Protein AF-A0AAW1Q343-F1 (afdb_monomer_lite)

Radius of gyration: 28.46 Å; chains: 1; bounding box: 98×76×76 Å

Sequence (313 aa):
MTPSPSKKRTEQPSDEGSKANGKHGADESAKQEGPPPAKKGRLEVDKAPKDVLEEGRIYFFYRPRVGFESVSNLGEIQRFYMILSPGGDAKKSPNRLVVIGKKRLPQVEKHEKFFGFVEAKDADLQKLTESLGSSEYDTATVGTRKVEPCRAVGEGVYTIVQRGPRNTNLVFKLELPTQQSDARKELSIPDEGSYGLSIKNPKKGDPNNVGLDNKADYPAEQQDKFQGYAWLGAIDPTMLDHQNCEMLLIAASTDVEGELGKEVEEHLKAAASKDKQQAEGSDDSALIQKLRDELASEKAQVSTKPLETGKVE

Secondary structure (DSSP, 8-state):
---------------------------------------------SPPPTTEEEEEEEEEEEEEPTT-SS-SSTTTEEEEEEEEEESS-TTTS-EEEEEESSSSPPPGGGT-EEEEEEEEEESSHHHHHHTTS-EEEEETTTEEEEEPPPEEEEEEEEEEEE-SSS-EEEEEEEEE-SS--HHHHHTT--SEEEEEEEEE-TTSPPGGG-S-SSPPP--HHHHHHTTT-SEE-SSSGGGGGSTT-EEEEEEEES-HHHHH-HHHHHHHHHHHHHHHHHGGGSTTHHHHHHHHHHHHHTTT-S-----PPPPP-

Organism: NCBI:txid706552

pLDDT: mean 75.25, std 23.52, range [26.16, 98.44]

Structure (mmCIF, N/CA/C/O backbone):
data_AF-A0AAW1Q343-F1
#
_entry.id   AF-A0AAW1Q343-F1
#
loop_
_atom_site.group_PDB
_atom_site.id
_atom_site.type_symbol
_atom_site.label_atom_id
_atom_site.label_alt_id
_atom_site.label_comp_id
_atom_site.label_asym_id
_atom_site.label_entity_id
_atom_site.label_seq_id
_atom_site.pdbx_PDB_ins_code
_atom_site.Cartn_x
_atom_site.Cartn_y
_atom_site.Cartn_z
_atom_site.occupancy
_atom_site.B_iso_or_equiv
_atom_site.auth_seq_id
_atom_site.auth_comp_id
_atom_site.auth_asym_id
_atom_site.auth_atom_id
_atom_site.pdbx_PDB_model_num
ATOM 1 N N . MET A 1 1 ? 66.693 -2.748 -2.697 1.00 38.78 1 MET A N 1
ATOM 2 C CA . MET A 1 1 ? 67.638 -2.195 -3.694 1.00 38.78 1 MET A CA 1
ATOM 3 C C . MET A 1 1 ? 66.959 -2.157 -5.056 1.00 38.78 1 MET A C 1
ATOM 5 O O . MET A 1 1 ? 66.060 -2.951 -5.293 1.00 38.78 1 MET A O 1
ATOM 9 N N . THR A 1 2 ? 67.360 -1.207 -5.895 1.00 40.34 2 THR A N 1
ATOM 10 C CA . THR A 1 2 ? 67.054 -1.057 -7.336 1.00 40.34 2 THR A CA 1
ATOM 11 C C . THR A 1 2 ? 67.812 -2.118 -8.181 1.00 40.34 2 THR A C 1
ATOM 13 O O . THR A 1 2 ? 68.630 -2.816 -7.575 1.00 40.34 2 THR A O 1
ATOM 16 N N . PRO A 1 3 ? 67.606 -2.279 -9.521 1.00 49.22 3 PRO A N 1
ATOM 17 C CA . PRO A 1 3 ? 67.072 -1.285 -10.472 1.00 49.22 3 PRO A CA 1
ATOM 18 C C . PRO A 1 3 ? 66.093 -1.747 -11.581 1.00 49.22 3 PRO A C 1
ATOM 20 O O . PRO A 1 3 ? 65.942 -2.923 -11.891 1.00 49.22 3 PRO A O 1
ATOM 23 N N . SER A 1 4 ? 65.501 -0.749 -12.249 1.00 39.12 4 SER A N 1
ATOM 24 C CA . SER A 1 4 ? 64.901 -0.834 -13.597 1.00 39.12 4 SER A CA 1
ATOM 25 C C . SER A 1 4 ? 65.907 -0.388 -14.673 1.00 39.12 4 SER A C 1
ATOM 27 O O . SER A 1 4 ? 66.848 0.344 -14.354 1.00 39.12 4 SER A O 1
ATOM 29 N N . PRO A 1 5 ? 65.701 -0.745 -15.955 1.00 48.94 5 PRO A N 1
ATOM 30 C CA . PRO A 1 5 ? 65.491 0.296 -16.992 1.00 48.94 5 PRO A CA 1
ATOM 31 C C . PRO A 1 5 ? 64.561 -0.149 -18.161 1.00 48.94 5 PRO A C 1
ATOM 33 O O . PRO A 1 5 ? 64.252 -1.326 -18.263 1.00 48.94 5 PRO A O 1
ATOM 36 N N . SER A 1 6 ? 64.127 0.671 -19.140 1.00 37.69 6 SER A N 1
ATOM 37 C CA . SER A 1 6 ? 63.865 2.131 -19.244 1.00 37.69 6 SER A CA 1
ATOM 38 C C . SER A 1 6 ? 63.282 2.502 -20.636 1.00 37.69 6 SER A C 1
ATOM 40 O O . SER A 1 6 ? 63.904 2.137 -21.625 1.00 37.69 6 SER A O 1
ATOM 42 N N . LYS A 1 7 ? 62.292 3.426 -20.691 1.00 38.62 7 LYS A N 1
ATOM 43 C CA . LYS A 1 7 ? 62.078 4.463 -21.762 1.00 38.62 7 LYS A CA 1
ATOM 44 C C . LYS A 1 7 ? 61.697 3.955 -23.188 1.00 38.62 7 LYS A C 1
ATOM 46 O O . LYS A 1 7 ? 61.788 2.767 -23.437 1.00 38.62 7 LYS A O 1
ATOM 51 N N . LYS A 1 8 ? 61.214 4.747 -24.175 1.00 33.88 8 LYS A N 1
ATOM 52 C CA . LYS A 1 8 ? 60.931 6.205 -24.426 1.00 33.88 8 LYS A CA 1
ATOM 53 C C . LYS A 1 8 ? 59.687 6.277 -25.392 1.00 33.88 8 LYS A C 1
ATOM 55 O O . LYS A 1 8 ? 59.448 5.285 -26.065 1.00 33.88 8 LYS A O 1
ATOM 60 N N . ARG A 1 9 ? 58.766 7.272 -25.373 1.00 31.75 9 ARG A N 1
ATOM 61 C CA . ARG A 1 9 ? 58.733 8.594 -26.101 1.00 31.75 9 ARG A CA 1
ATOM 62 C C . ARG A 1 9 ? 58.858 8.455 -27.644 1.00 31.75 9 ARG A C 1
ATOM 64 O O . ARG A 1 9 ? 59.723 7.693 -28.048 1.00 31.75 9 ARG A O 1
ATOM 71 N N . THR A 1 10 ? 58.035 9.050 -28.530 1.00 29.89 10 THR A N 1
ATOM 72 C CA . THR A 1 10 ? 57.818 10.481 -28.961 1.00 29.89 10 THR A CA 1
ATOM 73 C C . THR A 1 10 ? 56.688 10.513 -30.036 1.00 29.89 10 THR A C 1
ATOM 75 O O . THR A 1 10 ? 56.519 9.473 -30.662 1.00 29.89 10 THR A O 1
ATOM 78 N N . GLU A 1 11 ? 55.946 11.570 -30.438 1.00 31.50 11 GLU A N 1
ATOM 79 C CA . GLU A 1 11 ? 55.619 12.955 -29.981 1.00 31.50 11 GLU A CA 1
ATOM 80 C C . GLU A 1 11 ? 54.369 13.470 -30.804 1.00 31.50 11 GLU A C 1
ATOM 82 O O . GLU A 1 11 ? 53.615 12.634 -31.296 1.00 31.50 11 GLU A O 1
ATOM 87 N N . GLN A 1 12 ? 54.142 14.789 -31.003 1.00 34.00 12 GLN A N 1
ATOM 88 C CA . GLN A 1 12 ? 53.203 15.405 -31.999 1.00 34.00 12 GLN A CA 1
ATOM 89 C C . GLN A 1 12 ? 53.961 16.319 -33.000 1.00 34.00 12 GLN A C 1
ATOM 91 O O . GLN A 1 12 ? 55.104 16.675 -32.695 1.00 34.00 12 GLN A O 1
ATOM 96 N N . PRO A 1 13 ? 53.405 16.654 -34.194 1.00 39.78 13 PRO A N 1
ATOM 97 C CA . PRO A 1 13 ? 52.826 18.002 -34.515 1.00 39.78 13 PRO A CA 1
ATOM 98 C C . PRO A 1 13 ? 51.658 17.938 -35.567 1.00 39.78 13 PRO A C 1
ATOM 100 O O . PRO A 1 13 ? 51.291 16.826 -35.935 1.00 39.78 13 PRO A O 1
ATOM 103 N N . SER A 1 14 ? 51.039 18.987 -36.162 1.00 30.81 14 SER A N 1
ATOM 104 C CA . SER A 1 14 ? 50.645 20.391 -35.819 1.00 30.81 14 SER A CA 1
ATOM 105 C C . SER A 1 14 ? 49.629 20.928 -36.892 1.00 30.81 14 SER A C 1
ATOM 107 O O . SER A 1 14 ? 49.123 20.119 -37.665 1.00 30.81 14 SER A O 1
ATOM 109 N N . ASP A 1 15 ? 49.369 22.253 -36.942 1.00 30.81 15 ASP A N 1
ATOM 110 C CA . ASP A 1 15 ? 48.747 23.075 -38.028 1.00 30.81 15 ASP A CA 1
ATOM 111 C C . ASP A 1 15 ? 47.237 22.884 -38.356 1.00 30.81 15 ASP A C 1
ATOM 113 O O . ASP A 1 15 ? 46.686 21.804 -38.182 1.00 30.81 15 ASP A O 1
ATOM 117 N N . GLU A 1 16 ? 46.482 23.812 -38.976 1.00 28.70 16 GLU A N 1
ATOM 118 C CA . GLU A 1 16 ? 46.283 25.295 -39.012 1.00 28.70 16 GLU A CA 1
ATOM 119 C C . GLU A 1 16 ? 45.492 25.631 -40.325 1.00 28.70 16 GLU A C 1
ATOM 121 O O . GLU A 1 16 ? 45.417 24.777 -41.205 1.00 28.70 16 GLU A O 1
ATOM 126 N N . GLY A 1 17 ? 44.902 26.839 -40.516 1.00 26.16 17 GLY A N 1
ATOM 127 C CA . GLY A 1 17 ? 44.593 27.318 -41.899 1.00 26.16 17 GLY A CA 1
ATOM 128 C C . GLY A 1 17 ? 43.223 27.922 -42.323 1.00 26.16 17 GLY A C 1
ATOM 129 O O . GLY A 1 17 ? 42.694 27.539 -43.355 1.00 26.16 17 GLY A O 1
ATOM 130 N N . SER A 1 18 ? 42.694 28.937 -41.623 1.00 28.19 18 SER A N 1
ATOM 131 C CA . SER A 1 18 ? 42.062 30.173 -42.190 1.00 28.19 18 SER A CA 1
ATOM 132 C C . SER A 1 18 ? 40.970 30.197 -43.323 1.00 28.19 18 SER A C 1
ATOM 134 O O . SER A 1 18 ? 41.250 29.974 -44.493 1.00 28.19 18 SER A O 1
ATOM 136 N N . LYS A 1 19 ? 39.780 30.742 -42.973 1.00 28.72 19 LYS A N 1
ATOM 137 C CA . LYS A 1 19 ? 38.926 31.790 -43.642 1.00 28.72 19 LYS A CA 1
ATOM 138 C C . LYS A 1 19 ? 38.685 31.865 -45.181 1.00 28.72 19 LYS A C 1
ATOM 140 O O . LYS A 1 19 ? 39.625 32.118 -45.923 1.00 28.72 19 LYS A O 1
ATOM 145 N N . ALA A 1 20 ? 37.400 32.014 -45.587 1.00 30.02 20 ALA A N 1
ATOM 146 C CA . ALA A 1 20 ? 36.812 33.104 -46.439 1.00 30.02 20 ALA A CA 1
ATOM 147 C C . ALA A 1 20 ? 35.356 32.779 -46.913 1.00 30.02 20 ALA A C 1
ATOM 149 O O . ALA A 1 20 ? 34.993 31.611 -46.896 1.00 30.02 20 ALA A O 1
ATOM 150 N N . ASN A 1 21 ? 34.491 33.679 -47.438 1.00 27.80 21 ASN A N 1
ATOM 151 C CA . ASN A 1 21 ? 34.142 35.088 -47.120 1.00 27.80 21 ASN A CA 1
ATOM 152 C C . ASN A 1 21 ? 32.878 35.553 -47.923 1.00 27.80 21 ASN A C 1
ATOM 154 O O . ASN A 1 21 ? 32.827 35.334 -49.129 1.00 27.80 21 ASN A O 1
ATOM 158 N N . GLY A 1 22 ? 31.953 36.315 -47.309 1.00 26.64 22 GLY A N 1
ATOM 159 C CA . GLY A 1 22 ? 30.936 37.161 -47.986 1.00 26.64 22 GLY A CA 1
ATOM 160 C C . GLY A 1 22 ? 29.656 36.478 -48.528 1.00 26.64 22 GLY A C 1
ATOM 161 O O . GLY A 1 22 ? 29.587 35.258 -48.580 1.00 26.64 22 GLY A O 1
ATOM 162 N N . LYS A 1 23 ? 28.606 37.208 -48.962 1.00 29.02 23 LYS A N 1
ATOM 163 C CA . LYS A 1 23 ? 28.259 38.647 -48.790 1.00 29.02 23 LYS A CA 1
ATOM 164 C C . LYS A 1 23 ? 26.783 38.920 -49.201 1.00 29.02 23 LYS A C 1
ATOM 166 O O . LYS A 1 23 ? 26.222 38.133 -49.955 1.00 29.02 23 LYS A O 1
ATOM 171 N N . HIS A 1 24 ? 26.255 40.100 -48.838 1.00 28.97 24 HIS A N 1
ATOM 172 C CA . HIS A 1 24 ? 24.886 40.629 -49.079 1.00 28.97 24 HIS A CA 1
ATOM 173 C C . HIS A 1 24 ? 23.788 40.040 -48.166 1.00 28.97 24 HIS A C 1
ATOM 175 O O . HIS A 1 24 ? 23.922 38.920 -47.694 1.00 28.97 24 HIS A O 1
ATOM 181 N N . GLY A 1 25 ? 22.707 40.765 -47.854 1.00 26.38 25 GLY A N 1
ATOM 182 C CA . GLY A 1 25 ? 22.352 42.148 -48.221 1.00 26.38 25 GLY A CA 1
ATOM 183 C C . GLY A 1 25 ? 21.413 42.778 -47.181 1.00 26.38 25 GLY A C 1
ATOM 184 O O . GLY A 1 25 ? 20.900 42.072 -46.318 1.00 26.38 25 GLY A O 1
ATOM 185 N N . ALA A 1 26 ? 21.228 44.098 -47.237 1.00 30.44 26 ALA A N 1
ATOM 186 C CA . ALA A 1 26 ? 20.343 44.834 -46.332 1.00 30.44 26 ALA A CA 1
ATOM 187 C C . ALA A 1 26 ? 19.007 45.164 -47.008 1.00 30.44 26 ALA A C 1
ATOM 189 O O . ALA A 1 26 ? 18.990 45.371 -48.220 1.00 30.44 26 ALA A O 1
ATOM 190 N N . ASP A 1 27 ? 17.949 45.309 -46.210 1.00 29.03 27 ASP A N 1
ATOM 191 C CA . ASP A 1 27 ? 16.946 46.356 -46.430 1.00 29.03 27 ASP A CA 1
ATOM 192 C C . ASP A 1 27 ? 16.265 46.744 -45.101 1.00 29.03 27 ASP A C 1
ATOM 194 O O . ASP A 1 27 ? 16.232 45.947 -44.159 1.00 29.03 27 ASP A O 1
ATOM 198 N N . GLU A 1 28 ? 15.731 47.962 -45.022 1.00 34.00 28 GLU A N 1
ATOM 199 C CA . GLU A 1 28 ? 14.941 48.463 -43.890 1.00 34.00 28 GLU A CA 1
ATOM 200 C C . GLU A 1 28 ? 13.454 48.546 -44.257 1.00 34.00 28 GLU A C 1
ATOM 202 O O . GLU A 1 28 ? 13.086 48.987 -45.343 1.00 34.00 28 GLU A O 1
ATOM 207 N N . SER A 1 29 ? 12.561 48.215 -43.320 1.00 30.66 29 SER A N 1
ATOM 208 C CA . SER A 1 29 ? 11.156 48.644 -43.382 1.00 30.66 29 SER A CA 1
ATOM 209 C C . SER A 1 29 ? 10.482 48.553 -42.016 1.00 30.66 29 SER A C 1
ATOM 211 O O . SER A 1 29 ? 10.215 47.466 -41.507 1.00 30.66 29 SER A O 1
ATOM 213 N N . ALA A 1 30 ? 10.178 49.709 -41.427 1.00 35.06 30 ALA A N 1
ATOM 214 C CA . ALA A 1 30 ? 9.459 49.810 -40.160 1.00 35.06 30 ALA A CA 1
ATOM 215 C C . ALA A 1 30 ? 7.931 49.797 -40.352 1.00 35.06 30 ALA A C 1
ATOM 217 O O . ALA A 1 30 ? 7.412 50.341 -41.330 1.00 35.06 30 ALA A O 1
ATOM 218 N N . LYS A 1 31 ? 7.198 49.259 -39.367 1.00 31.61 31 LYS A N 1
ATOM 219 C CA . LYS A 1 31 ? 5.783 49.585 -39.113 1.00 31.61 31 LYS A CA 1
ATOM 220 C C . LYS A 1 31 ? 5.389 49.260 -37.670 1.00 31.61 31 LYS A C 1
ATOM 222 O O . LYS A 1 31 ? 5.975 48.378 -37.051 1.00 31.61 31 LYS A O 1
ATOM 227 N N . GLN A 1 32 ? 4.428 50.014 -37.138 1.00 30.30 32 GLN A N 1
ATOM 228 C CA . GLN A 1 32 ? 4.058 50.001 -35.720 1.00 30.30 32 GLN A CA 1
ATOM 229 C C . GLN A 1 32 ? 2.897 49.045 -35.401 1.00 30.30 32 GLN A C 1
ATOM 231 O O . GLN A 1 32 ? 1.968 48.908 -36.189 1.00 30.30 32 GLN A O 1
ATOM 236 N N . GLU A 1 33 ? 2.999 48.455 -34.208 1.00 39.28 33 GLU A N 1
ATOM 237 C CA . GLU A 1 33 ? 1.964 48.147 -33.202 1.00 39.28 33 GLU A CA 1
ATOM 238 C C . GLU A 1 33 ? 0.571 47.605 -33.596 1.00 39.28 33 GLU A C 1
ATOM 240 O O . GLU A 1 33 ? -0.193 48.179 -34.366 1.00 39.28 33 GLU A O 1
ATOM 245 N N . GLY A 1 34 ? 0.178 46.547 -32.877 1.00 29.53 34 GLY A N 1
ATOM 246 C CA . GLY A 1 34 ? -1.199 46.085 -32.700 1.00 29.53 34 GLY A CA 1
ATOM 247 C C . GLY A 1 34 ? -1.340 45.336 -31.359 1.00 29.53 34 GLY A C 1
ATOM 248 O O . GLY A 1 34 ? -0.342 44.810 -30.860 1.00 29.53 34 GLY A O 1
ATOM 249 N N . PRO A 1 35 ? -2.535 45.302 -30.736 1.00 36.72 35 PRO A N 1
ATOM 250 C CA . PRO A 1 35 ? -2.735 44.719 -29.404 1.00 36.72 35 PRO A CA 1
ATOM 251 C C . PRO A 1 35 ? -2.597 43.180 -29.384 1.00 36.72 35 PRO A C 1
ATOM 253 O O . PRO A 1 35 ? -2.749 42.524 -30.418 1.00 36.72 35 PRO A O 1
ATOM 256 N N . PRO A 1 36 ? -2.310 42.572 -28.215 1.00 41.12 36 PRO A N 1
ATOM 257 C CA . PRO A 1 36 ? -1.834 41.192 -28.144 1.00 41.12 36 PRO A CA 1
ATOM 258 C C . PRO A 1 36 ? -2.943 40.141 -28.348 1.00 41.12 36 PRO A C 1
ATOM 260 O O . PRO A 1 36 ? -3.992 40.220 -27.702 1.00 41.12 36 PRO A O 1
ATOM 263 N N . PRO A 1 37 ? -2.697 39.073 -29.134 1.00 34.34 37 PRO A N 1
ATOM 264 C CA . PRO A 1 37 ? -3.549 37.892 -29.124 1.00 34.34 37 PRO A CA 1
ATOM 265 C C . PRO A 1 37 ? -3.344 37.135 -27.805 1.00 34.34 37 PRO A C 1
ATOM 267 O O . PRO A 1 37 ? -2.299 36.524 -27.569 1.00 34.34 37 PRO A O 1
ATOM 270 N N . ALA A 1 38 ? -4.348 37.175 -26.928 1.00 36.97 38 ALA A N 1
ATOM 271 C CA . ALA A 1 38 ? -4.308 36.481 -25.647 1.00 36.97 38 ALA A CA 1
ATOM 272 C C . ALA A 1 38 ? -4.103 34.970 -25.852 1.00 36.97 38 ALA A C 1
ATOM 274 O O . ALA A 1 38 ? -4.974 34.279 -26.389 1.00 36.97 38 ALA A O 1
ATOM 275 N N . LYS A 1 39 ? -2.965 34.437 -25.385 1.00 35.75 39 LYS A N 1
ATOM 276 C CA . LYS A 1 39 ? -2.728 32.991 -25.350 1.00 35.75 39 LYS A CA 1
ATOM 277 C C . LYS A 1 39 ? -3.697 32.345 -24.358 1.00 35.75 39 LYS A C 1
ATOM 279 O O . LYS A 1 39 ? -3.379 32.198 -23.182 1.00 35.75 39 LYS A O 1
ATOM 284 N N . LYS A 1 40 ? -4.847 31.877 -24.854 1.00 42.34 40 LYS A N 1
ATOM 285 C CA . LYS A 1 40 ? -5.625 30.805 -24.216 1.00 42.34 40 LYS A CA 1
ATOM 286 C C . LYS A 1 40 ? -4.832 29.496 -24.306 1.00 42.34 40 LYS A C 1
ATOM 288 O O . LYS A 1 40 ? -5.188 28.587 -25.052 1.00 42.34 40 LYS A O 1
ATOM 293 N N . GLY A 1 41 ? -3.727 29.437 -23.562 1.00 30.66 41 GLY A N 1
ATOM 294 C CA . GLY A 1 41 ? -3.029 28.199 -23.254 1.00 30.66 41 GLY A CA 1
ATOM 295 C C . GLY A 1 41 ? -3.981 27.327 -22.452 1.00 30.66 41 GLY A C 1
ATOM 296 O O . GLY A 1 41 ? -4.263 27.614 -21.291 1.00 30.66 41 GLY A O 1
ATOM 297 N N . ARG A 1 42 ? -4.547 26.323 -23.120 1.00 32.78 42 ARG A N 1
ATOM 298 C CA . ARG A 1 42 ? -5.380 25.289 -22.510 1.00 32.78 42 ARG A CA 1
ATOM 299 C C . ARG A 1 42 ? -4.574 24.655 -21.374 1.00 32.78 42 ARG A C 1
ATOM 301 O O . ARG A 1 42 ? -3.426 24.294 -21.600 1.00 32.78 42 ARG A O 1
ATOM 308 N N . LEU A 1 43 ? -5.159 24.569 -20.181 1.00 34.91 43 LEU A N 1
ATOM 309 C CA . LEU A 1 43 ? -4.518 23.946 -19.022 1.00 34.91 43 LEU A CA 1
ATOM 310 C C . LEU A 1 43 ? -4.079 22.520 -19.391 1.00 34.91 43 LEU A C 1
ATOM 312 O O . LEU A 1 43 ? -4.929 21.712 -19.766 1.00 34.91 43 LEU A O 1
ATOM 316 N N . GLU A 1 44 ? -2.783 22.213 -19.279 1.00 37.53 44 GLU A N 1
ATOM 317 C CA . GLU A 1 44 ? -2.273 20.837 -19.379 1.00 37.53 44 GLU A CA 1
ATOM 318 C C . GLU A 1 44 ? -2.472 20.115 -18.041 1.00 37.53 44 GLU A C 1
ATOM 320 O O . GLU A 1 44 ? -1.537 19.784 -17.321 1.00 37.53 44 GLU A O 1
ATOM 325 N N . VAL A 1 45 ? -3.743 19.907 -17.705 1.00 43.81 45 VAL A N 1
ATOM 326 C CA . VAL A 1 45 ? -4.187 18.966 -16.675 1.00 43.81 45 VAL A CA 1
ATOM 327 C C . VAL A 1 45 ? -4.452 17.617 -17.364 1.00 43.81 45 VAL A C 1
ATOM 329 O O . VAL A 1 45 ? -4.782 17.592 -18.547 1.00 43.81 45 VAL A O 1
ATOM 332 N N . ASP A 1 46 ? -4.305 16.516 -16.618 1.00 44.66 46 ASP A N 1
ATOM 333 C CA . ASP A 1 46 ? -4.578 15.109 -16.992 1.00 44.66 46 ASP A CA 1
ATOM 334 C C . ASP A 1 46 ? -3.435 14.234 -17.538 1.00 44.66 46 ASP A C 1
ATOM 336 O O . ASP A 1 46 ? -3.681 13.060 -17.817 1.00 44.66 46 ASP A O 1
ATOM 340 N N . LYS A 1 47 ? -2.178 14.697 -17.595 1.00 49.00 47 LYS A N 1
ATOM 341 C CA . LYS A 1 47 ? -1.038 13.775 -17.777 1.00 49.00 47 LYS A CA 1
ATOM 342 C C . LYS A 1 47 ? -0.291 13.544 -16.464 1.00 49.00 47 LYS A C 1
ATOM 344 O O . LYS A 1 47 ? 0.253 14.485 -15.898 1.00 49.00 47 LYS A O 1
ATOM 349 N N . ALA A 1 48 ? -0.245 12.290 -16.011 1.00 62.25 48 ALA A N 1
ATOM 350 C CA . ALA A 1 48 ? 0.573 11.884 -14.870 1.00 62.25 48 ALA A CA 1
ATOM 351 C C . ALA A 1 48 ? 2.076 12.160 -15.128 1.00 62.25 48 ALA A C 1
ATOM 353 O O . ALA A 1 48 ? 2.513 12.087 -16.288 1.00 62.25 48 ALA A O 1
ATOM 354 N N . PRO A 1 49 ? 2.877 12.450 -14.082 1.00 76.19 49 PRO A N 1
ATOM 355 C CA . PRO A 1 49 ? 4.331 12.545 -14.191 1.00 76.19 49 PRO A CA 1
ATOM 356 C C . PRO A 1 49 ? 4.934 11.305 -14.868 1.00 76.19 49 PRO A C 1
ATOM 358 O O . PRO A 1 49 ? 4.434 10.191 -14.721 1.00 76.19 49 PRO A O 1
ATOM 361 N N . LYS A 1 50 ? 6.019 11.489 -15.629 1.00 73.31 50 LYS A N 1
ATOM 362 C CA . LYS A 1 50 ? 6.566 10.451 -16.534 1.00 73.31 50 LYS A CA 1
ATOM 363 C C . LYS A 1 50 ? 7.010 9.165 -15.835 1.00 73.31 50 LYS A C 1
ATOM 365 O O . LYS A 1 50 ? 7.089 8.134 -16.494 1.00 73.31 50 LYS A O 1
ATOM 370 N N . ASP A 1 51 ? 7.301 9.254 -14.543 1.00 88.75 51 ASP A N 1
ATOM 371 C CA . ASP A 1 51 ? 7.795 8.161 -13.712 1.00 88.75 51 ASP A CA 1
ATOM 372 C C . ASP A 1 51 ? 6.678 7.486 -12.886 1.00 88.75 51 ASP A C 1
ATOM 374 O O . ASP A 1 51 ? 6.969 6.653 -12.033 1.00 88.75 51 ASP A O 1
ATOM 378 N N . VAL A 1 52 ? 5.399 7.820 -13.107 1.00 92.94 52 VAL A N 1
ATOM 379 C CA . VAL A 1 52 ? 4.264 7.122 -12.477 1.00 92.94 52 VAL A CA 1
ATOM 380 C C . VAL A 1 52 ? 4.038 5.761 -13.132 1.00 92.94 52 VAL A C 1
ATOM 382 O O . VAL A 1 52 ? 3.900 5.659 -14.349 1.00 92.94 52 VAL A O 1
ATOM 385 N N . LEU A 1 53 ? 3.969 4.720 -12.301 1.00 94.75 53 LEU A N 1
ATOM 386 C CA . LEU A 1 53 ? 3.753 3.331 -12.710 1.00 94.75 53 LEU A CA 1
ATOM 387 C C . LEU A 1 53 ? 2.345 2.828 -12.364 1.00 94.75 53 LEU A C 1
ATOM 389 O O . LEU A 1 53 ? 1.799 1.988 -13.072 1.00 94.75 53 LEU A O 1
ATOM 393 N N . GLU A 1 54 ? 1.773 3.332 -11.270 1.00 94.81 54 GLU A N 1
ATOM 394 C CA . GLU A 1 54 ? 0.429 3.009 -10.789 1.00 94.81 54 GLU A CA 1
ATOM 395 C C . GLU A 1 54 ? -0.103 4.180 -9.950 1.00 94.81 54 GLU A C 1
ATOM 397 O O . GLU A 1 54 ? 0.662 4.797 -9.209 1.00 94.81 54 GLU A O 1
ATOM 402 N N . GLU A 1 55 ? -1.402 4.461 -10.034 1.00 94.50 55 GLU A N 1
ATOM 403 C CA . GLU A 1 55 ? -2.142 5.368 -9.146 1.00 94.50 55 GLU A CA 1
ATOM 404 C C . GLU A 1 55 ? -3.383 4.640 -8.602 1.00 94.50 55 GLU A C 1
ATOM 406 O O . GLU A 1 55 ? -3.851 3.681 -9.220 1.00 94.50 55 GLU A O 1
ATOM 411 N N . GLY A 1 56 ? -3.914 5.054 -7.450 1.00 93.56 56 GLY A N 1
ATOM 412 C CA . GLY A 1 56 ? -5.108 4.429 -6.872 1.00 93.56 56 GLY A CA 1
ATOM 413 C C . GLY A 1 56 ? -5.433 4.881 -5.449 1.00 93.56 56 GLY A C 1
ATOM 414 O O . GLY A 1 56 ? -4.870 5.852 -4.942 1.00 93.56 56 GLY A O 1
ATOM 415 N N . ARG A 1 57 ? -6.327 4.146 -4.778 1.00 93.19 57 ARG A N 1
ATOM 416 C CA . ARG A 1 57 ? -6.774 4.418 -3.400 1.00 93.19 57 ARG A CA 1
ATOM 417 C C . ARG A 1 57 ? -6.041 3.542 -2.394 1.00 93.19 57 ARG A C 1
ATOM 419 O O . ARG A 1 57 ? -5.815 2.357 -2.634 1.00 93.19 57 ARG A O 1
ATOM 426 N N . ILE A 1 58 ? -5.679 4.120 -1.255 1.00 95.75 58 ILE A N 1
ATOM 427 C CA . ILE A 1 58 ? -4.995 3.433 -0.158 1.00 95.75 58 ILE A CA 1
ATOM 428 C C . ILE A 1 58 ? -5.838 3.512 1.110 1.00 95.75 58 ILE A C 1
ATOM 430 O O . ILE A 1 58 ? -6.332 4.578 1.480 1.00 95.75 58 ILE A O 1
ATOM 434 N N . TYR A 1 59 ? -5.982 2.376 1.785 1.00 94.06 59 TYR A N 1
ATOM 435 C CA . TYR A 1 59 ? -6.730 2.265 3.033 1.00 94.06 59 TYR A CA 1
ATOM 436 C C . TYR A 1 59 ? -5.869 1.572 4.087 1.00 94.06 59 TYR A C 1
ATOM 438 O O . TYR A 1 59 ? -5.231 0.556 3.808 1.00 94.06 59 TYR A O 1
ATOM 446 N N . PHE A 1 60 ? -5.870 2.088 5.310 1.00 94.81 60 PHE A N 1
ATOM 447 C CA . PHE A 1 60 ? -5.158 1.510 6.443 1.00 94.81 60 PHE A CA 1
ATOM 448 C C . PHE A 1 60 ? -6.144 0.939 7.455 1.00 94.81 60 PHE A C 1
ATOM 450 O O . PHE A 1 60 ? -7.133 1.588 7.804 1.00 94.81 60 PHE A O 1
ATOM 457 N N . PHE A 1 61 ? -5.833 -0.255 7.963 1.00 92.38 61 PHE A N 1
ATOM 458 C CA . PHE A 1 61 ? -6.657 -0.963 8.938 1.00 92.38 61 PHE A CA 1
ATOM 459 C C . PHE A 1 61 ? -5.820 -1.563 10.065 1.00 92.38 61 PHE A C 1
ATOM 461 O O . PHE A 1 61 ? -4.732 -2.094 9.833 1.00 92.38 61 PHE A O 1
ATOM 468 N N . TYR A 1 62 ? -6.364 -1.590 11.279 1.00 90.69 62 TYR A N 1
ATOM 469 C CA . TYR A 1 62 ? -5.807 -2.359 12.394 1.00 90.69 62 TYR A CA 1
ATOM 470 C C . TYR A 1 62 ? -6.844 -3.327 12.955 1.00 90.69 62 TYR A C 1
ATOM 472 O O . TYR A 1 62 ? -8.011 -2.980 13.089 1.00 90.69 62 TYR A O 1
ATOM 480 N N . ARG A 1 63 ? -6.424 -4.541 13.322 1.00 88.31 63 ARG A N 1
ATOM 481 C CA . ARG A 1 63 ? -7.250 -5.447 14.135 1.00 88.31 63 ARG A CA 1
ATOM 482 C C . ARG A 1 63 ? -6.860 -5.266 15.605 1.00 88.31 63 ARG A C 1
ATOM 484 O O . ARG A 1 63 ? -5.678 -5.473 15.906 1.00 88.31 63 ARG A O 1
ATOM 491 N N . PRO A 1 64 ? -7.773 -4.878 16.514 1.00 85.75 64 PRO A N 1
ATOM 492 C CA . PRO A 1 64 ? -7.516 -4.903 17.953 1.00 85.75 64 PRO A CA 1
ATOM 493 C C . PRO A 1 64 ? -7.183 -6.320 18.438 1.00 85.75 64 PRO A C 1
ATOM 495 O O . PRO A 1 64 ? -7.497 -7.315 17.784 1.00 85.75 64 PRO A O 1
ATOM 498 N N . ARG A 1 65 ? -6.553 -6.441 19.605 1.00 85.00 65 ARG A N 1
ATOM 499 C CA . ARG A 1 65 ? -6.509 -7.707 20.342 1.00 85.00 65 ARG A CA 1
ATOM 500 C C . ARG A 1 65 ? -7.872 -7.992 20.968 1.00 85.00 65 ARG A C 1
ATOM 502 O O . ARG A 1 65 ? -8.585 -7.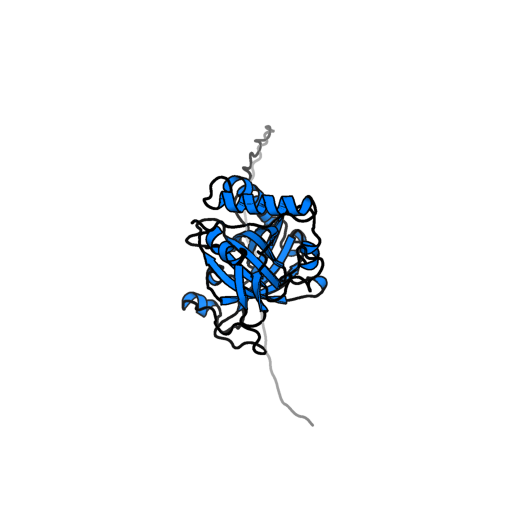082 21.377 1.00 85.00 65 ARG A O 1
ATOM 509 N N . VAL A 1 66 ? -8.185 -9.280 21.096 1.00 76.94 66 VAL A N 1
ATOM 510 C CA . VAL A 1 66 ? -9.366 -9.769 21.823 1.00 76.94 66 VAL A CA 1
ATOM 511 C C . VAL A 1 66 ? -9.423 -9.122 23.212 1.00 76.94 66 VAL A C 1
ATOM 513 O O . VAL A 1 66 ? -8.446 -9.196 23.959 1.00 76.94 66 VAL A O 1
ATOM 516 N N . GLY A 1 67 ? -10.556 -8.494 23.536 1.00 70.25 67 GLY A N 1
ATOM 517 C CA . GLY A 1 67 ? -10.786 -7.795 24.806 1.00 70.25 67 GLY A CA 1
ATOM 518 C C . GLY A 1 67 ? -10.485 -6.289 24.819 1.00 70.25 67 GLY A C 1
ATOM 519 O O . GLY A 1 67 ? -10.635 -5.680 25.873 1.00 70.25 67 GLY A O 1
ATOM 520 N N . PHE A 1 68 ? -10.089 -5.677 23.695 1.00 70.00 68 PHE A N 1
ATOM 521 C CA . PHE A 1 68 ? -9.819 -4.234 23.605 1.00 70.00 68 PHE A CA 1
ATOM 522 C C . PHE A 1 68 ? -10.840 -3.507 22.711 1.00 70.00 68 PHE A C 1
ATOM 524 O O . PHE A 1 68 ? -10.808 -3.629 21.488 1.00 70.00 68 PHE A O 1
ATOM 531 N N . GLU A 1 69 ? -11.728 -2.713 23.325 1.00 64.31 69 GLU A N 1
ATOM 532 C CA . GLU A 1 69 ? -12.705 -1.859 22.618 1.00 64.31 69 GLU A CA 1
ATOM 533 C C . GLU A 1 69 ? -12.089 -0.604 21.975 1.00 64.31 69 GLU A C 1
ATOM 535 O O . GLU A 1 69 ? -12.722 0.030 21.129 1.00 64.31 69 GLU A O 1
ATOM 540 N N . SER A 1 70 ? -10.864 -0.237 22.336 1.00 65.75 70 SER A N 1
ATOM 541 C CA . SER A 1 70 ? -10.089 0.843 21.724 1.00 65.75 70 SER A CA 1
ATOM 542 C C . SER A 1 70 ? -8.596 0.523 21.800 1.00 65.75 70 SER A C 1
ATOM 544 O O . SER A 1 70 ? -8.183 -0.389 22.518 1.00 65.75 70 SER A O 1
ATOM 546 N N . VAL A 1 71 ? -7.788 1.244 21.022 1.00 74.06 71 VAL A N 1
ATOM 547 C CA . VAL A 1 71 ? -6.329 1.100 21.000 1.00 74.06 71 VAL A CA 1
ATOM 548 C C . VAL A 1 71 ? -5.695 2.410 21.447 1.00 74.06 71 VAL A C 1
ATOM 550 O O . VAL A 1 71 ? -5.854 3.443 20.802 1.00 74.06 71 VAL A O 1
ATOM 553 N N . SER A 1 72 ? -4.956 2.327 22.547 1.00 74.94 72 SER A N 1
ATOM 554 C CA . SER A 1 72 ? -4.118 3.382 23.117 1.00 74.94 72 SER A CA 1
ATOM 555 C C . SER A 1 72 ? -2.627 3.160 22.850 1.00 74.94 72 SER A C 1
ATOM 557 O O . SER A 1 72 ? -1.846 4.102 22.948 1.00 74.94 72 SER A O 1
ATOM 559 N N . ASN A 1 73 ? -2.217 1.919 22.546 1.00 84.81 73 ASN A N 1
ATOM 560 C CA . ASN A 1 73 ? -0.815 1.573 22.306 1.00 84.81 73 ASN A CA 1
ATOM 561 C C . ASN A 1 73 ? -0.605 0.376 21.355 1.00 84.81 73 ASN A C 1
ATOM 563 O O . ASN A 1 73 ? -1.435 -0.530 21.248 1.00 84.81 73 ASN A O 1
ATOM 567 N N . LEU A 1 74 ? 0.581 0.295 20.737 1.00 85.81 74 LEU A N 1
ATOM 568 C CA . LEU A 1 74 ? 1.040 -0.835 19.906 1.00 85.81 74 LEU A CA 1
ATOM 569 C C . LEU A 1 74 ? 0.943 -2.222 20.574 1.00 85.81 74 LEU A C 1
ATOM 571 O O . LEU A 1 74 ? 0.974 -3.248 19.883 1.00 85.81 74 LEU A O 1
ATOM 575 N N . GLY A 1 75 ? 0.862 -2.307 21.903 1.00 85.88 75 GLY A N 1
ATOM 576 C CA . GLY A 1 75 ? 0.635 -3.560 22.623 1.00 85.88 75 GLY A CA 1
ATOM 577 C C . GLY A 1 75 ? -0.738 -4.164 22.322 1.00 85.88 75 GLY A C 1
ATOM 578 O O . GLY A 1 75 ? -0.840 -5.385 22.178 1.00 85.88 75 GLY A O 1
ATOM 579 N N . GLU A 1 76 ? -1.748 -3.316 22.146 1.00 86.88 76 GLU A N 1
ATOM 580 C CA . GLU A 1 76 ? -3.179 -3.644 22.042 1.00 86.88 76 GLU A CA 1
ATOM 581 C C . GLU A 1 76 ? -3.609 -4.000 20.617 1.00 86.88 76 GLU A C 1
ATOM 583 O O . GLU A 1 76 ? -4.628 -4.651 20.418 1.00 86.88 76 GLU A O 1
ATOM 588 N N . ILE A 1 77 ? -2.798 -3.667 19.614 1.00 88.44 77 ILE A N 1
ATOM 589 C CA . ILE A 1 77 ? -3.021 -4.066 18.219 1.00 88.44 77 ILE A CA 1
ATOM 590 C C . ILE A 1 77 ? -2.640 -5.545 18.029 1.00 88.44 77 ILE A C 1
ATOM 592 O O . ILE A 1 77 ? -1.606 -6.003 18.523 1.00 88.44 77 ILE A O 1
ATOM 596 N N . GLN A 1 78 ? -3.435 -6.319 17.290 1.00 88.88 78 GLN A N 1
ATOM 597 C CA . GLN A 1 78 ? -3.093 -7.682 16.871 1.00 88.88 78 GLN A CA 1
ATOM 598 C C . GLN A 1 78 ? -2.278 -7.675 15.570 1.00 88.88 78 GLN A C 1
ATOM 600 O O . GLN A 1 78 ? -1.195 -8.260 15.530 1.00 88.88 78 GLN A O 1
ATOM 605 N N . ARG A 1 79 ? -2.791 -7.017 14.521 1.00 91.62 79 ARG A N 1
ATOM 606 C CA . ARG A 1 79 ? -2.238 -7.009 13.152 1.00 91.62 79 ARG A CA 1
ATOM 607 C C . ARG A 1 79 ? -2.568 -5.677 12.469 1.00 91.62 79 ARG A C 1
ATOM 609 O O . ARG A 1 79 ? -3.593 -5.075 12.785 1.00 91.62 79 ARG A O 1
ATOM 616 N N . PHE A 1 80 ? -1.695 -5.227 11.571 1.00 94.38 80 PHE A N 1
ATOM 617 C CA . PHE A 1 80 ? -1.832 -3.982 10.809 1.00 94.38 80 PHE A CA 1
ATOM 618 C C . PHE A 1 80 ? -1.820 -4.306 9.311 1.00 94.38 80 PHE A C 1
ATOM 620 O O . PHE A 1 80 ? -1.023 -5.139 8.866 1.00 94.38 80 PHE A O 1
ATOM 627 N N . TYR A 1 81 ? -2.719 -3.672 8.564 1.00 95.25 81 TYR A N 1
ATOM 628 C CA . TYR A 1 81 ? -2.965 -3.936 7.152 1.00 95.25 81 TYR A CA 1
ATOM 629 C C . TYR A 1 81 ? -3.018 -2.632 6.356 1.00 95.25 81 TYR A C 1
ATOM 631 O O . TYR A 1 81 ? -3.399 -1.576 6.866 1.00 95.25 81 TYR A O 1
ATOM 639 N N . MET A 1 82 ? -2.691 -2.753 5.078 1.00 96.81 82 MET A N 1
ATOM 640 C CA . MET A 1 82 ? -2.786 -1.718 4.063 1.00 96.81 82 MET A CA 1
ATOM 641 C C . MET A 1 82 ? -3.474 -2.344 2.848 1.00 96.81 82 MET A C 1
ATOM 643 O O . MET A 1 82 ? -2.981 -3.339 2.324 1.00 96.81 82 MET A O 1
ATOM 647 N N . ILE A 1 83 ? -4.602 -1.795 2.403 1.00 96.00 83 ILE A N 1
ATOM 648 C CA . ILE A 1 83 ? -5.177 -2.143 1.101 1.00 96.00 83 ILE A CA 1
ATOM 649 C C . ILE A 1 83 ? -4.662 -1.141 0.073 1.00 96.00 83 ILE A C 1
ATOM 651 O O . ILE A 1 83 ? -4.766 0.067 0.287 1.00 96.00 83 ILE A O 1
ATOM 655 N N . LEU A 1 84 ? -4.142 -1.655 -1.040 1.00 96.69 84 LEU A N 1
ATOM 656 C CA . LEU A 1 84 ? -3.934 -0.892 -2.270 1.00 96.69 84 LEU A CA 1
ATOM 657 C C . LEU A 1 84 ? -5.062 -1.247 -3.244 1.00 96.69 84 LEU A C 1
ATOM 659 O O . LEU A 1 84 ? -5.307 -2.426 -3.492 1.00 96.69 84 LEU A O 1
ATOM 663 N N . SER A 1 85 ? -5.751 -0.241 -3.769 1.00 93.69 85 SER A N 1
ATOM 664 C CA . SER A 1 85 ? -6.851 -0.360 -4.728 1.00 93.69 85 SER A CA 1
ATOM 665 C C . SER A 1 85 ? -6.458 0.420 -5.991 1.00 93.69 85 SER A C 1
ATOM 667 O O . SER A 1 85 ? -6.625 1.642 -6.019 1.00 93.69 85 SER A O 1
ATOM 669 N N . PRO A 1 86 ? -5.830 -0.235 -6.989 1.00 93.50 86 PRO A N 1
ATOM 670 C CA . PRO A 1 86 ? -5.350 0.431 -8.198 1.00 93.50 86 PRO A CA 1
ATOM 671 C C . PRO A 1 86 ? -6.491 1.058 -9.008 1.00 93.50 86 PRO A C 1
ATOM 673 O O . PRO A 1 86 ? -7.567 0.476 -9.145 1.00 93.50 86 PRO A O 1
ATOM 676 N N . GLY A 1 87 ? -6.246 2.228 -9.594 1.00 86.25 87 GLY A N 1
ATOM 677 C CA . GLY A 1 87 ? -7.194 2.886 -10.487 1.00 86.25 87 GLY A CA 1
ATOM 678 C C . GLY A 1 87 ? -7.362 2.154 -11.825 1.00 86.25 87 GLY A C 1
ATOM 679 O O . GLY A 1 87 ? -6.412 1.601 -12.384 1.00 86.25 87 GLY A O 1
ATOM 680 N N . GLY A 1 88 ? -8.575 2.199 -12.382 1.00 77.81 88 GLY A N 1
ATOM 681 C CA . GLY A 1 88 ? -8.884 1.682 -13.718 1.00 77.81 88 GLY A CA 1
ATOM 682 C C . GLY A 1 88 ? -9.652 0.358 -13.715 1.00 77.81 88 GLY A C 1
ATOM 683 O O . GLY A 1 88 ? -10.701 0.238 -13.090 1.00 77.81 88 GLY A O 1
ATOM 684 N N . ASP A 1 89 ? -9.186 -0.617 -14.499 1.00 76.12 89 ASP A N 1
ATOM 685 C CA . ASP A 1 89 ? -9.866 -1.907 -14.672 1.00 76.12 89 ASP A CA 1
ATOM 686 C C . ASP A 1 89 ? -9.410 -2.911 -13.604 1.00 76.12 89 ASP A C 1
ATOM 688 O O . ASP A 1 89 ? -8.362 -3.546 -13.744 1.00 76.12 89 ASP A O 1
ATOM 692 N N . ALA A 1 90 ? -10.231 -3.094 -12.568 1.00 76.06 90 ALA A N 1
ATOM 693 C CA . ALA A 1 90 ? -9.964 -3.997 -11.446 1.00 76.06 90 ALA A CA 1
ATOM 694 C C . ALA A 1 90 ? -9.752 -5.475 -11.847 1.00 76.06 90 ALA A C 1
ATOM 696 O O . ALA A 1 90 ? -9.203 -6.254 -11.070 1.00 76.06 90 ALA A O 1
ATOM 697 N N . LYS A 1 91 ? -10.132 -5.890 -13.069 1.00 73.56 91 LYS A N 1
ATOM 698 C CA . LYS A 1 91 ? -9.827 -7.238 -13.595 1.00 73.56 91 LYS A CA 1
ATOM 699 C C . LYS A 1 91 ? -8.400 -7.360 -14.134 1.00 73.56 91 LYS A C 1
ATOM 701 O O . LYS A 1 91 ? -7.920 -8.477 -14.312 1.00 73.56 91 LYS A O 1
ATOM 706 N N . LYS A 1 92 ? -7.742 -6.231 -14.419 1.00 82.19 92 LYS A N 1
ATOM 707 C CA . LYS A 1 92 ? -6.324 -6.148 -14.803 1.00 82.19 92 LYS A CA 1
ATOM 708 C C . LYS A 1 92 ? -5.434 -5.800 -13.611 1.00 82.19 92 LYS A C 1
ATOM 710 O O . LYS A 1 92 ? -4.357 -6.372 -13.505 1.00 82.19 92 LYS A O 1
ATOM 715 N N . SER A 1 93 ? -5.913 -4.922 -12.730 1.00 88.19 93 SER A N 1
ATOM 716 C CA . SER A 1 93 ? -5.197 -4.439 -11.545 1.00 88.19 93 SER A CA 1
ATOM 717 C C . SER A 1 93 ? -6.078 -4.621 -10.295 1.00 88.19 93 SER A C 1
ATOM 719 O O . SER A 1 93 ? -6.784 -3.689 -9.911 1.00 88.19 93 SER A O 1
ATOM 721 N N . PRO A 1 94 ? -6.124 -5.824 -9.693 1.00 93.62 94 PRO A N 1
ATOM 722 C CA . PRO A 1 94 ? -6.998 -6.120 -8.557 1.00 93.62 94 PRO A CA 1
ATOM 723 C C . PRO A 1 94 ? -6.607 -5.357 -7.284 1.00 93.62 94 PRO A C 1
ATOM 725 O O . PRO A 1 94 ? -5.454 -4.971 -7.090 1.00 93.62 94 PRO A O 1
ATOM 728 N N . ASN A 1 95 ? -7.563 -5.217 -6.365 1.00 94.31 95 ASN A N 1
ATOM 729 C CA . ASN A 1 95 ? -7.310 -4.743 -5.008 1.00 94.31 95 ASN A CA 1
ATOM 730 C C . ASN A 1 95 ? -6.394 -5.737 -4.270 1.00 94.31 95 ASN A C 1
ATOM 732 O O . ASN A 1 95 ? -6.548 -6.953 -4.406 1.00 94.31 95 ASN A O 1
ATOM 736 N N . ARG A 1 96 ? -5.462 -5.232 -3.455 1.00 96.31 96 ARG A N 1
ATOM 737 C CA . ARG A 1 96 ? -4.401 -6.011 -2.794 1.00 96.31 96 ARG A CA 1
ATOM 738 C C . ARG A 1 96 ? -4.435 -5.789 -1.288 1.00 96.31 96 ARG A C 1
ATOM 740 O O . ARG A 1 96 ? -4.218 -4.667 -0.835 1.00 96.31 96 ARG A O 1
ATOM 747 N N . LEU A 1 97 ? -4.648 -6.846 -0.505 1.00 96.31 97 LEU A N 1
ATOM 748 C CA . LEU A 1 97 ? -4.557 -6.789 0.955 1.00 96.31 97 LEU A CA 1
ATOM 749 C C . LEU A 1 97 ? -3.120 -7.077 1.383 1.00 96.31 97 LEU A C 1
ATOM 751 O O . LEU A 1 97 ? -2.662 -8.216 1.315 1.00 96.31 97 LEU A O 1
ATOM 755 N N . VAL A 1 98 ? -2.415 -6.050 1.850 1.00 97.25 98 VAL A N 1
ATOM 756 C CA . VAL A 1 98 ? -1.043 -6.158 2.348 1.00 97.25 98 VAL A CA 1
ATOM 757 C C . VAL A 1 98 ? -1.049 -6.220 3.874 1.00 97.25 98 VAL A C 1
ATOM 759 O O . VAL A 1 98 ? -1.575 -5.332 4.543 1.00 97.25 98 VAL A O 1
ATOM 762 N N . VAL A 1 99 ? -0.413 -7.240 4.444 1.00 96.12 99 VAL A N 1
ATOM 763 C CA . VAL A 1 99 ? -0.091 -7.305 5.874 1.00 96.12 99 VAL A CA 1
ATOM 764 C C . VAL A 1 99 ? 1.282 -6.702 6.109 1.00 96.12 99 VAL A C 1
ATOM 766 O O . VAL A 1 99 ? 2.257 -7.088 5.465 1.00 96.12 99 VAL A O 1
ATOM 769 N N . ILE A 1 100 ? 1.384 -5.794 7.080 1.00 95.81 100 ILE A N 1
ATOM 770 C CA . ILE A 1 100 ? 2.667 -5.246 7.524 1.00 95.81 100 ILE A CA 1
ATOM 771 C C . ILE A 1 100 ? 3.157 -6.068 8.723 1.00 95.81 100 ILE A C 1
ATOM 773 O O . ILE A 1 100 ? 2.467 -6.216 9.732 1.00 95.81 100 ILE A O 1
ATOM 777 N N . GLY A 1 101 ? 4.376 -6.608 8.636 1.00 91.06 101 GLY A N 1
ATOM 778 C CA . GLY A 1 101 ? 4.982 -7.472 9.660 1.00 91.06 101 GLY A CA 1
ATOM 779 C C . GLY A 1 101 ? 5.346 -6.752 10.967 1.00 91.06 101 GLY A C 1
ATOM 780 O O . GLY A 1 101 ? 5.759 -7.381 11.943 1.00 91.06 101 GLY A O 1
ATOM 781 N N . LYS A 1 102 ? 5.185 -5.425 11.005 1.00 92.12 102 LYS A N 1
ATOM 782 C CA . LYS A 1 102 ? 5.133 -4.610 12.220 1.00 92.12 102 LYS A CA 1
ATOM 783 C C . LYS A 1 102 ? 3.764 -3.951 12.308 1.00 92.12 102 LYS A C 1
ATOM 785 O O . LYS A 1 102 ? 3.176 -3.573 11.304 1.00 92.12 102 LYS A O 1
ATOM 790 N N . LYS A 1 103 ? 3.286 -3.758 13.535 1.00 93.38 103 LYS A N 1
ATOM 791 C CA . LYS A 1 103 ? 1.972 -3.180 13.839 1.00 93.38 103 LYS A CA 1
ATOM 792 C C . LYS A 1 103 ? 1.897 -1.655 13.606 1.00 93.38 103 LYS A C 1
ATOM 794 O O . LYS A 1 103 ? 1.253 -0.983 14.391 1.00 93.38 103 LYS A O 1
ATOM 799 N N . ARG A 1 104 ? 2.643 -1.105 12.643 1.00 95.44 104 ARG A N 1
ATOM 800 C CA . ARG A 1 104 ? 2.701 0.320 12.266 1.00 95.44 104 ARG A CA 1
ATOM 801 C C . ARG A 1 104 ? 3.547 0.508 11.007 1.00 95.44 104 ARG A C 1
ATOM 803 O O . ARG A 1 104 ? 4.321 -0.389 10.661 1.00 95.44 104 ARG A O 1
ATOM 810 N N . LEU A 1 105 ? 3.464 1.675 10.373 1.00 97.06 105 LEU A N 1
ATOM 811 C CA . LEU A 1 105 ? 4.408 2.081 9.327 1.00 97.06 105 LEU A CA 1
ATOM 812 C C . LEU A 1 105 ? 5.813 2.375 9.905 1.00 97.06 105 LEU A C 1
ATOM 814 O O . LEU A 1 105 ? 5.944 2.681 11.100 1.00 97.06 105 LEU A O 1
ATOM 818 N N . PRO A 1 106 ? 6.881 2.248 9.089 1.00 96.75 106 PRO A N 1
ATOM 819 C CA . PRO A 1 106 ? 8.235 2.618 9.495 1.00 96.75 106 PRO A CA 1
ATOM 820 C C . PRO A 1 106 ? 8.393 4.144 9.589 1.00 96.75 106 PRO A C 1
ATOM 822 O O . PRO A 1 106 ? 7.766 4.889 8.840 1.00 96.75 106 PRO A O 1
ATOM 825 N N . GLN A 1 107 ? 9.237 4.603 10.511 1.00 95.75 107 GLN A N 1
ATOM 826 C CA . GLN A 1 107 ? 9.481 6.023 10.788 1.00 95.75 107 GLN A CA 1
ATOM 827 C C . GLN A 1 107 ? 10.775 6.522 10.120 1.00 95.75 107 GLN A C 1
ATOM 829 O O . GLN A 1 107 ? 11.805 5.836 10.143 1.00 95.75 107 GLN A O 1
ATOM 834 N N . VAL A 1 108 ? 10.720 7.720 9.524 1.00 90.31 108 VAL A N 1
ATOM 835 C CA . VAL A 1 108 ? 11.812 8.322 8.728 1.00 90.31 108 VAL A CA 1
ATOM 836 C C . VAL A 1 108 ? 13.002 8.679 9.620 1.00 90.31 108 VAL A C 1
ATOM 838 O O . VAL A 1 108 ? 14.145 8.376 9.286 1.00 90.31 108 VAL A O 1
ATOM 841 N N . GLU A 1 109 ? 12.723 9.223 10.803 1.00 91.81 109 GLU A N 1
ATOM 842 C CA . GLU A 1 109 ? 13.678 9.671 11.827 1.00 91.81 109 GLU A CA 1
ATOM 843 C C . GLU A 1 109 ? 14.489 8.514 12.428 1.00 91.81 109 GLU A C 1
ATOM 845 O O . GLU A 1 109 ? 15.520 8.723 13.066 1.00 91.81 109 GLU A O 1
ATOM 850 N N . LYS A 1 110 ? 14.008 7.280 12.241 1.00 92.94 110 LYS A N 1
ATOM 851 C CA . LYS A 1 110 ? 14.649 6.035 12.683 1.00 92.94 110 LYS A CA 1
ATOM 852 C C . LYS A 1 110 ? 15.245 5.236 11.520 1.00 92.94 110 LYS A C 1
ATOM 854 O O . LYS A 1 110 ? 15.786 4.156 11.751 1.00 92.94 110 LYS A O 1
ATOM 859 N N . HIS A 1 111 ? 15.122 5.741 10.287 1.00 90.25 111 HIS A N 1
ATOM 860 C CA . HIS A 1 111 ? 15.511 5.071 9.040 1.00 90.25 111 HIS A CA 1
ATOM 861 C C . HIS A 1 111 ? 14.987 3.625 8.954 1.00 90.25 111 HIS A C 1
ATOM 863 O O . HIS A 1 111 ? 15.688 2.694 8.540 1.00 90.25 111 HIS A O 1
ATOM 869 N N . GLU A 1 112 ? 13.752 3.418 9.416 1.00 96.00 112 GLU A N 1
ATOM 870 C CA . GLU A 1 112 ? 13.176 2.085 9.545 1.00 96.00 112 GLU A CA 1
ATOM 871 C C . GLU A 1 112 ? 12.787 1.483 8.192 1.00 96.00 112 GLU A C 1
ATOM 873 O O . GLU A 1 112 ? 12.399 2.164 7.240 1.00 96.00 112 GLU A O 1
ATOM 878 N N . LYS A 1 113 ? 12.848 0.152 8.137 1.00 95.38 113 LYS A N 1
ATOM 879 C CA . LYS A 1 113 ? 12.392 -0.645 7.001 1.00 95.38 113 LYS A CA 1
ATOM 880 C C . LYS A 1 113 ? 11.640 -1.869 7.496 1.00 95.38 113 LYS A C 1
ATOM 882 O O . LYS A 1 113 ? 12.199 -2.668 8.251 1.00 95.38 113 LYS A O 1
ATOM 887 N N . PHE A 1 114 ? 10.379 -2.006 7.105 1.00 96.31 114 PHE A N 1
ATOM 888 C CA . PHE A 1 114 ? 9.501 -3.076 7.568 1.00 96.31 114 PHE A CA 1
ATOM 889 C C . PHE A 1 114 ? 9.093 -3.989 6.422 1.00 96.31 114 PHE A C 1
ATOM 891 O O . PHE A 1 114 ? 8.729 -3.548 5.334 1.00 96.31 114 PHE A O 1
ATOM 898 N N . PHE A 1 115 ? 9.174 -5.285 6.703 1.00 95.69 115 PHE A N 1
ATOM 899 C CA . PHE A 1 115 ? 8.661 -6.335 5.844 1.00 95.69 115 PHE A CA 1
ATOM 900 C C . PHE A 1 115 ? 7.130 -6.302 5.835 1.00 95.69 115 PHE A C 1
ATOM 902 O O . PHE A 1 115 ? 6.508 -6.093 6.880 1.00 95.69 115 PHE A O 1
ATOM 909 N N . GLY A 1 116 ? 6.538 -6.563 4.678 1.00 95.88 116 GLY A N 1
ATOM 910 C CA . GLY A 1 116 ? 5.118 -6.845 4.514 1.00 95.88 116 GLY A CA 1
ATOM 911 C C . GLY A 1 116 ? 4.907 -7.873 3.409 1.00 95.88 116 GLY A C 1
ATOM 912 O O . GLY A 1 116 ? 5.861 -8.274 2.743 1.00 95.88 116 GLY A O 1
ATOM 913 N N . PHE A 1 117 ? 3.672 -8.316 3.210 1.00 97.12 117 PHE A N 1
ATOM 914 C CA . PHE A 1 117 ? 3.337 -9.230 2.121 1.00 97.12 117 PHE A CA 1
ATOM 915 C C . PHE A 1 117 ? 1.874 -9.129 1.701 1.00 97.12 117 PHE A C 1
ATOM 917 O O . PHE A 1 117 ? 1.024 -8.728 2.493 1.00 97.12 117 PHE A O 1
ATOM 924 N N . VAL A 1 118 ? 1.585 -9.518 0.461 1.00 97.38 118 VAL A N 1
ATOM 925 C CA . VAL A 1 118 ? 0.218 -9.616 -0.068 1.00 97.38 118 VAL A CA 1
ATOM 926 C C . VAL A 1 118 ? -0.449 -10.884 0.474 1.00 97.38 118 VAL A C 1
ATOM 928 O O . VAL A 1 118 ? -0.096 -11.995 0.080 1.00 97.38 118 VAL A O 1
ATOM 931 N N . GLU A 1 119 ? -1.397 -10.718 1.393 1.00 95.06 119 GLU A N 1
ATOM 932 C CA . GLU A 1 119 ? -2.187 -11.792 2.014 1.00 95.06 119 GLU A CA 1
ATOM 933 C C . GLU A 1 119 ? -3.244 -12.334 1.043 1.00 95.06 119 GLU A C 1
ATOM 935 O O . GLU A 1 119 ? -3.447 -13.542 0.945 1.00 95.06 119 GLU A O 1
ATOM 940 N N . ALA A 1 120 ? -3.910 -11.434 0.315 1.00 93.94 120 ALA A N 1
ATOM 941 C CA . ALA A 1 120 ? -5.002 -11.736 -0.603 1.00 93.94 120 ALA A CA 1
ATOM 942 C C . ALA A 1 120 ? -5.122 -10.657 -1.693 1.00 93.94 120 ALA A C 1
ATOM 944 O O . ALA A 1 120 ? -4.603 -9.546 -1.543 1.00 93.94 120 ALA A O 1
ATOM 945 N N . LYS A 1 121 ? -5.837 -10.981 -2.774 1.00 94.06 121 LYS A N 1
ATOM 946 C CA . LYS A 1 121 ? -6.227 -10.043 -3.833 1.00 94.06 121 LYS A CA 1
ATOM 947 C C . LYS A 1 121 ? -7.613 -10.396 -4.374 1.00 94.06 121 LYS A C 1
ATOM 949 O O . LYS A 1 121 ? -7.928 -11.581 -4.448 1.00 94.06 121 LYS A O 1
ATOM 954 N N . ASP A 1 122 ? -8.382 -9.404 -4.807 1.00 93.00 122 ASP A N 1
ATOM 955 C CA . ASP A 1 122 ? -9.619 -9.600 -5.579 1.00 93.00 122 ASP A CA 1
ATOM 956 C C . ASP A 1 122 ? -9.937 -8.333 -6.398 1.00 93.00 122 ASP A C 1
ATOM 958 O O . ASP A 1 122 ? -9.490 -7.238 -6.060 1.00 93.00 122 ASP A O 1
ATOM 962 N N . ALA A 1 123 ? -10.698 -8.464 -7.484 1.00 90.62 123 ALA A N 1
ATOM 963 C CA . ALA A 1 123 ? -11.234 -7.316 -8.218 1.00 90.62 123 ALA A CA 1
ATOM 964 C C . ALA A 1 123 ? -12.366 -6.609 -7.440 1.00 90.62 123 ALA A C 1
ATOM 966 O O . ALA A 1 123 ? -12.639 -5.441 -7.688 1.00 90.62 123 ALA A O 1
ATOM 967 N N . ASP A 1 124 ? -12.997 -7.318 -6.504 1.00 86.88 124 ASP A N 1
ATOM 968 C CA . ASP A 1 124 ? -14.075 -6.871 -5.618 1.00 86.88 124 ASP A CA 1
ATOM 969 C C . ASP A 1 124 ? -13.502 -6.494 -4.238 1.00 86.88 124 ASP A C 1
ATOM 971 O O . ASP A 1 124 ? -12.875 -7.325 -3.570 1.00 86.88 124 ASP A O 1
ATOM 975 N N . LEU A 1 125 ? -13.671 -5.240 -3.800 1.00 83.44 125 LEU A N 1
ATOM 976 C CA . LEU A 1 125 ? -13.125 -4.797 -2.512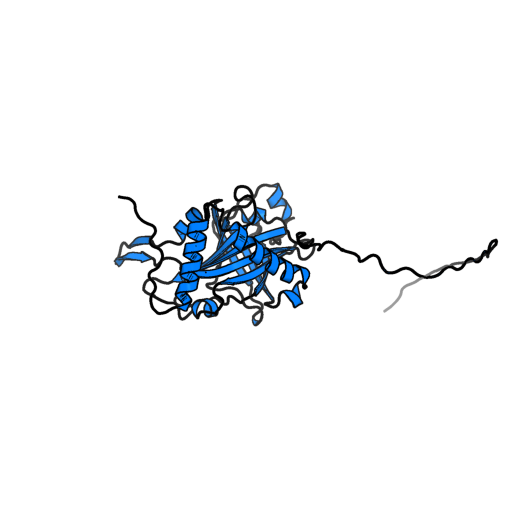 1.00 83.44 125 LEU A CA 1
ATOM 977 C C . LEU A 1 125 ? -13.870 -5.434 -1.329 1.00 83.44 125 LEU A C 1
ATOM 979 O O . LEU A 1 125 ? -13.262 -5.669 -0.282 1.00 83.44 125 LEU A O 1
ATOM 983 N N . GLN A 1 126 ? -15.155 -5.765 -1.487 1.00 82.56 126 GLN A N 1
ATOM 984 C CA . GLN A 1 126 ? -15.965 -6.384 -0.438 1.00 82.56 126 GLN A CA 1
ATOM 985 C C . GLN A 1 126 ? -15.395 -7.745 -0.048 1.00 82.56 126 GLN A C 1
ATOM 987 O O . GLN A 1 126 ? -15.040 -7.923 1.121 1.00 82.56 126 GLN A O 1
ATOM 992 N N . LYS A 1 127 ? -15.165 -8.637 -1.023 1.00 85.12 127 LYS A N 1
ATOM 993 C CA . LYS A 1 127 ? -14.541 -9.958 -0.793 1.00 85.12 127 LYS A CA 1
ATOM 994 C C . LYS A 1 127 ? -13.192 -9.856 -0.089 1.00 85.12 127 LYS A C 1
ATOM 996 O O . LYS A 1 127 ? -12.888 -10.629 0.818 1.00 85.12 127 LYS A O 1
ATOM 1001 N N . LEU A 1 128 ? -12.384 -8.864 -0.466 1.00 82.44 128 LEU A N 1
ATOM 1002 C CA . LEU A 1 128 ? -11.090 -8.622 0.167 1.00 82.44 128 LEU A CA 1
ATOM 1003 C C . LEU A 1 128 ? -11.247 -8.236 1.654 1.00 82.44 128 LEU A C 1
ATOM 1005 O O . LEU A 1 128 ? -10.490 -8.709 2.509 1.00 82.44 128 LEU A O 1
ATOM 1009 N N . THR A 1 129 ? -12.261 -7.424 1.973 1.00 76.88 129 THR A N 1
ATOM 1010 C CA . THR A 1 129 ? -12.584 -6.996 3.346 1.00 76.88 129 THR A CA 1
ATOM 1011 C C . THR A 1 129 ? -13.369 -8.011 4.186 1.00 76.88 129 THR A C 1
ATOM 1013 O O . THR A 1 129 ? -13.368 -7.872 5.407 1.00 76.88 129 THR A O 1
ATOM 1016 N N . GLU A 1 130 ? -13.954 -9.074 3.616 1.00 78.69 130 GLU A N 1
ATOM 1017 C CA . GLU A 1 130 ? -14.588 -10.157 4.400 1.00 78.69 130 GLU A CA 1
ATOM 1018 C C . GLU A 1 130 ? -13.612 -10.740 5.438 1.00 78.69 130 GLU A C 1
ATOM 1020 O O . GLU A 1 130 ? -13.947 -10.900 6.613 1.00 78.69 130 GLU A O 1
ATOM 1025 N N . SER A 1 131 ? -12.353 -10.940 5.031 1.00 70.56 131 SER A N 1
ATOM 1026 C CA . SER A 1 131 ? -11.243 -11.393 5.889 1.00 70.56 131 SER A CA 1
ATOM 1027 C C . SER A 1 131 ? -10.889 -10.428 7.038 1.00 70.56 131 SER A C 1
ATOM 1029 O O . SER A 1 131 ? -10.227 -10.804 8.014 1.00 70.56 131 SER A O 1
ATOM 1031 N N . LEU A 1 132 ? -11.338 -9.175 6.944 1.00 75.75 132 LEU A N 1
ATOM 1032 C CA . LEU A 1 132 ? -11.155 -8.117 7.935 1.00 75.75 132 LEU A CA 1
ATOM 1033 C C . LEU A 1 132 ? -12.354 -8.005 8.895 1.00 75.75 132 LEU A C 1
ATOM 1035 O O . LEU A 1 132 ? -12.233 -7.367 9.940 1.00 75.75 132 LEU A O 1
ATOM 1039 N N . GLY A 1 133 ? -13.467 -8.689 8.612 1.00 65.69 133 GLY A N 1
ATOM 1040 C CA . GLY A 1 133 ? -14.646 -8.760 9.477 1.00 65.69 133 GLY A CA 1
ATOM 1041 C C . GLY A 1 133 ? -14.410 -9.468 10.819 1.00 65.69 133 GLY A C 1
ATOM 1042 O O . GLY A 1 133 ? -13.305 -9.924 11.147 1.00 65.69 133 GLY A O 1
ATOM 1043 N N . SER A 1 134 ? -15.464 -9.545 11.633 1.00 57.78 134 SER A N 1
ATOM 1044 C CA . SER A 1 134 ? -15.433 -10.284 12.902 1.00 57.78 134 SER A CA 1
ATOM 1045 C C . SER A 1 134 ? -15.539 -11.789 12.648 1.00 57.78 134 SER A C 1
ATOM 1047 O O . SER A 1 134 ? -16.219 -12.215 11.717 1.00 57.78 134 SER A O 1
ATOM 1049 N N . SER A 1 135 ? -14.861 -12.601 13.457 1.00 53.56 135 SER A N 1
ATOM 1050 C CA . SER A 1 135 ? -14.946 -14.065 13.360 1.00 53.56 135 SER A CA 1
ATOM 1051 C C . SER A 1 135 ? -14.997 -14.687 14.746 1.00 53.56 135 SER A C 1
ATOM 1053 O O . SER A 1 135 ? -14.324 -14.223 15.662 1.00 53.56 135 SER A O 1
ATOM 1055 N N . GLU A 1 136 ? -15.796 -15.731 14.911 1.00 47.84 136 GLU A N 1
ATOM 1056 C CA . GLU A 1 136 ? -15.888 -16.493 16.155 1.00 47.84 136 GLU A CA 1
ATOM 1057 C C . GLU A 1 136 ? -15.257 -17.866 15.923 1.00 47.84 136 GLU A C 1
ATOM 1059 O O . GLU A 1 136 ? -15.557 -18.524 14.927 1.00 47.84 136 GLU A O 1
ATOM 1064 N N . TYR A 1 137 ? -14.360 -18.289 16.816 1.00 44.88 137 TYR A N 1
ATOM 1065 C CA . TYR A 1 137 ? -13.782 -19.632 16.783 1.00 44.88 137 TYR A CA 1
ATOM 1066 C C . TYR A 1 137 ? -13.725 -20.253 18.177 1.00 44.88 137 TYR A C 1
ATOM 1068 O O . TYR A 1 137 ? -13.377 -19.600 19.164 1.00 44.88 137 TYR A O 1
ATOM 1076 N N . ASP A 1 138 ? -14.033 -21.544 18.261 1.00 38.06 138 ASP A N 1
ATOM 1077 C CA . ASP A 1 138 ? -13.937 -22.296 19.506 1.00 38.06 138 ASP A CA 1
ATOM 1078 C C . ASP A 1 138 ? -12.491 -22.687 19.809 1.00 38.06 138 ASP A C 1
ATOM 1080 O O . ASP A 1 138 ? -11.772 -23.235 18.972 1.00 38.06 138 ASP A O 1
ATOM 1084 N N . THR A 1 139 ? -12.055 -22.421 21.041 1.00 44.25 139 THR A N 1
ATOM 1085 C CA . THR A 1 139 ? -10.764 -22.895 21.545 1.00 44.25 139 THR A CA 1
ATOM 1086 C C . THR A 1 139 ? -10.948 -24.132 22.409 1.00 44.25 139 THR A C 1
ATOM 1088 O O . THR A 1 139 ? -11.705 -24.113 23.378 1.00 44.25 139 THR A O 1
ATOM 1091 N N . ALA A 1 140 ? -10.184 -25.188 22.109 1.00 42.97 140 ALA A N 1
ATOM 1092 C CA . ALA A 1 140 ? -10.263 -26.505 22.755 1.00 42.97 140 ALA A CA 1
ATOM 1093 C C . ALA A 1 140 ? -9.974 -26.527 24.277 1.00 42.97 140 ALA A C 1
ATOM 1095 O O . ALA A 1 140 ? -9.974 -27.593 24.886 1.00 42.97 140 ALA A O 1
ATOM 1096 N N . THR A 1 141 ? -9.701 -25.373 24.893 1.00 51.47 141 THR A N 1
ATOM 1097 C CA . THR A 1 141 ? -9.383 -25.231 26.322 1.00 51.47 141 THR A CA 1
ATOM 1098 C C . THR A 1 141 ? -10.110 -24.086 27.037 1.00 51.47 141 THR A C 1
ATOM 1100 O O . THR A 1 141 ? -10.157 -24.113 28.263 1.00 51.47 141 THR A O 1
ATOM 1103 N N . VAL A 1 142 ? -10.662 -23.081 26.334 1.00 43.66 142 VAL A N 1
ATOM 1104 C CA . VAL A 1 142 ? -11.277 -21.889 26.971 1.00 43.66 142 VAL A CA 1
ATOM 1105 C C . VAL A 1 142 ? -12.503 -21.349 26.203 1.00 43.66 142 VAL A C 1
ATOM 1107 O O . VAL A 1 142 ? -12.789 -20.156 26.246 1.00 43.66 142 VAL A O 1
ATOM 1110 N N . GLY A 1 143 ? -13.230 -22.217 25.490 1.00 56.34 143 GLY A N 1
ATOM 1111 C CA . GLY A 1 143 ? -14.505 -21.880 24.842 1.00 56.34 143 GLY A CA 1
ATOM 1112 C C . GLY A 1 143 ? -14.392 -20.959 23.620 1.00 56.34 143 GLY A C 1
ATOM 1113 O O . GLY A 1 143 ? -13.306 -20.771 23.056 1.00 56.34 143 GLY A O 1
ATOM 1114 N N . THR A 1 144 ? -15.537 -20.419 23.201 1.00 51.78 144 THR A N 1
ATOM 1115 C CA . THR A 1 144 ? -15.693 -19.557 22.022 1.00 51.78 144 THR A CA 1
ATOM 1116 C C . THR A 1 144 ? -14.985 -18.221 22.213 1.00 51.78 144 THR A C 1
ATOM 1118 O O . THR A 1 144 ? -15.231 -17.501 23.181 1.00 51.78 144 THR A O 1
ATOM 1121 N N . ARG A 1 145 ? -14.110 -17.860 21.272 1.00 54.78 145 ARG A N 1
ATOM 1122 C CA . ARG A 1 145 ? -13.450 -16.554 21.223 1.00 54.78 145 ARG A CA 1
ATOM 1123 C C . ARG A 1 145 ? -13.955 -15.764 20.029 1.00 54.78 145 ARG A C 1
ATOM 1125 O O . ARG A 1 145 ? -13.790 -16.191 18.888 1.00 54.78 145 ARG A O 1
ATOM 1132 N N . LYS A 1 146 ? -14.499 -14.580 20.301 1.00 60.66 146 LYS A N 1
ATOM 1133 C CA . LYS A 1 146 ? -14.742 -13.562 19.282 1.00 60.66 146 LYS A CA 1
ATOM 1134 C C . LYS A 1 146 ? -13.433 -12.850 18.950 1.00 60.66 146 LYS A C 1
ATOM 1136 O O . LYS A 1 146 ? -12.697 -12.417 19.837 1.00 60.66 146 LYS A O 1
ATOM 1141 N N . VAL A 1 147 ? -13.139 -12.754 17.663 1.00 61.03 147 VAL A N 1
ATOM 1142 C CA . VAL A 1 147 ? -12.110 -11.887 17.105 1.00 61.03 147 VAL A CA 1
ATOM 1143 C C . VAL A 1 147 ? -12.790 -10.590 16.710 1.00 61.03 147 VAL A C 1
ATOM 1145 O O . VAL A 1 147 ? -13.627 -10.577 15.803 1.00 61.03 147 VAL A O 1
ATOM 1148 N N . GLU A 1 148 ? -12.402 -9.501 17.367 1.00 65.38 148 GLU A N 1
ATOM 1149 C CA . GLU A 1 148 ? -12.875 -8.173 16.992 1.00 65.38 148 GLU A CA 1
ATOM 1150 C C . GLU A 1 148 ? -12.489 -7.860 15.540 1.00 65.38 148 GLU A C 1
ATOM 1152 O O . GLU A 1 148 ? -11.370 -8.190 15.121 1.00 65.38 148 GLU A O 1
ATOM 1157 N N . PRO A 1 149 ? -13.401 -7.267 14.749 1.00 76.12 149 PRO A N 1
ATOM 1158 C CA . PRO A 1 149 ? -13.126 -6.890 13.369 1.00 76.12 149 PRO A CA 1
ATOM 1159 C C . PRO A 1 149 ? -11.981 -5.878 13.296 1.00 76.12 149 PRO A C 1
ATOM 1161 O O . PRO A 1 149 ? -11.662 -5.175 14.260 1.00 76.12 149 PRO A O 1
ATOM 1164 N N . CYS A 1 150 ? -11.358 -5.801 12.128 1.00 82.38 150 CYS A N 1
ATOM 1165 C CA . CYS A 1 150 ? -10.483 -4.688 11.808 1.00 82.38 150 CYS A CA 1
ATOM 1166 C C . CYS A 1 150 ? -11.268 -3.373 11.814 1.00 82.38 150 CYS A C 1
ATOM 1168 O O . CYS A 1 150 ? -12.465 -3.354 11.533 1.00 82.38 150 CYS A O 1
ATOM 1170 N N . ARG A 1 151 ? -10.558 -2.284 12.093 1.00 85.00 151 ARG A N 1
ATOM 1171 C CA . ARG A 1 151 ? -11.067 -0.917 12.037 1.00 85.00 151 ARG A CA 1
ATOM 1172 C C . ARG A 1 151 ? -10.282 -0.101 11.034 1.00 85.00 151 ARG A C 1
ATOM 1174 O O . ARG A 1 151 ? -9.059 -0.264 10.945 1.00 85.00 151 ARG A O 1
ATOM 1181 N N . ALA A 1 152 ? -10.975 0.750 10.294 1.00 87.44 152 ALA A N 1
ATOM 1182 C CA . ALA A 1 152 ? -10.362 1.734 9.418 1.00 87.44 152 ALA A CA 1
ATOM 1183 C C . ALA A 1 152 ? -9.670 2.823 10.258 1.00 87.44 152 ALA A C 1
ATOM 1185 O O . ALA A 1 152 ? -10.143 3.198 11.327 1.00 87.44 152 ALA A O 1
ATOM 1186 N N . VAL A 1 153 ? -8.530 3.328 9.783 1.00 90.44 153 VAL A N 1
ATOM 1187 C CA . VAL A 1 153 ? -7.758 4.386 10.479 1.00 90.44 153 VAL A CA 1
ATOM 1188 C C . VAL A 1 153 ? -7.107 5.404 9.533 1.00 90.44 153 VAL A C 1
ATOM 1190 O O . VAL A 1 153 ? -6.526 6.402 9.961 1.00 90.44 153 VAL A O 1
ATOM 1193 N N . GLY A 1 154 ? -7.204 5.160 8.227 1.00 91.25 154 GLY A N 1
ATOM 1194 C CA . GLY A 1 154 ? -6.787 6.087 7.187 1.00 91.25 154 GLY A CA 1
ATOM 1195 C C . GLY A 1 154 ? -7.340 5.669 5.828 1.00 91.25 154 GLY A C 1
ATOM 1196 O O . GLY A 1 154 ? -7.348 4.485 5.503 1.00 91.25 154 GLY A O 1
ATOM 1197 N N . GLU A 1 155 ? -7.770 6.644 5.041 1.00 92.00 155 GLU A N 1
ATOM 1198 C CA . GLU A 1 155 ? -8.152 6.528 3.634 1.00 92.00 155 GLU A CA 1
ATOM 1199 C C . GLU A 1 155 ? -7.486 7.674 2.872 1.00 92.00 155 GLU A C 1
ATOM 1201 O O . GLU A 1 155 ? -7.465 8.815 3.340 1.00 92.00 155 GLU A O 1
ATOM 1206 N N . GLY A 1 156 ? -6.970 7.392 1.682 1.00 92.94 156 GLY A N 1
ATOM 1207 C CA . GLY A 1 156 ? -6.466 8.414 0.780 1.00 92.94 156 GLY A CA 1
ATOM 1208 C C . GLY A 1 156 ? -6.123 7.871 -0.593 1.00 92.94 156 GLY A C 1
ATOM 1209 O O . GLY A 1 156 ? -6.610 6.815 -1.000 1.00 92.94 156 GLY A O 1
ATOM 1210 N N . VAL A 1 157 ? -5.234 8.581 -1.281 1.00 95.31 157 VAL A N 1
ATOM 1211 C CA . VAL A 1 157 ? -4.723 8.199 -2.602 1.00 95.31 157 VAL A CA 1
ATOM 1212 C C . VAL A 1 157 ? -3.233 7.903 -2.555 1.00 95.31 157 VAL A C 1
ATOM 1214 O O . VAL A 1 157 ? -2.502 8.457 -1.728 1.00 95.31 157 VAL A O 1
ATOM 1217 N N . TYR A 1 158 ? -2.787 7.026 -3.449 1.00 96.56 158 TYR A N 1
ATOM 1218 C CA . TYR A 1 158 ? -1.391 6.655 -3.608 1.00 96.56 158 TYR A CA 1
ATOM 1219 C C . TYR A 1 158 ? -0.936 6.688 -5.065 1.00 96.56 158 TYR A C 1
ATOM 1221 O O . TYR A 1 158 ? -1.727 6.612 -6.006 1.00 96.56 158 TYR A O 1
ATOM 1229 N N . THR A 1 159 ? 0.381 6.740 -5.221 1.00 96.19 159 THR A N 1
ATOM 1230 C CA . THR A 1 159 ? 1.087 6.599 -6.488 1.00 96.19 159 THR A CA 1
ATOM 1231 C C . THR A 1 159 ? 2.322 5.729 -6.260 1.00 96.19 159 THR A C 1
ATOM 1233 O O . THR A 1 159 ? 3.062 5.941 -5.297 1.00 96.19 159 THR A O 1
ATOM 1236 N N . ILE A 1 160 ? 2.580 4.756 -7.135 1.00 97.38 160 ILE A N 1
ATOM 1237 C CA . ILE A 1 160 ? 3.886 4.090 -7.218 1.00 97.38 160 ILE A CA 1
ATOM 1238 C C . ILE A 1 160 ? 4.708 4.843 -8.262 1.00 97.38 160 ILE A C 1
ATOM 1240 O O . ILE A 1 160 ? 4.373 4.836 -9.447 1.00 97.38 160 ILE A O 1
ATOM 1244 N N . VAL A 1 161 ? 5.784 5.492 -7.818 1.00 95.75 161 VAL A N 1
ATOM 1245 C CA . VAL A 1 161 ? 6.700 6.251 -8.683 1.00 95.75 161 VAL A CA 1
ATOM 1246 C C . VAL A 1 161 ? 8.020 5.511 -8.864 1.00 95.75 161 VAL A C 1
ATOM 1248 O O . VAL A 1 161 ? 8.581 4.966 -7.909 1.00 95.75 161 VAL A O 1
ATOM 1251 N N . GLN A 1 162 ? 8.553 5.514 -10.081 1.00 95.12 162 GLN A N 1
ATOM 1252 C CA . GLN A 1 162 ? 9.884 5.020 -10.391 1.00 95.12 162 GLN A CA 1
ATOM 1253 C C . GLN A 1 162 ? 10.958 6.002 -9.906 1.00 95.12 162 GLN A C 1
ATOM 1255 O O . GLN A 1 162 ? 10.833 7.217 -10.025 1.00 95.12 162 GLN A O 1
ATOM 1260 N N . ARG A 1 163 ? 12.044 5.468 -9.339 1.00 89.50 163 ARG A N 1
ATOM 1261 C CA . ARG A 1 163 ? 13.188 6.236 -8.828 1.00 89.50 163 ARG A CA 1
ATOM 1262 C C . ARG A 1 163 ? 14.468 5.667 -9.425 1.00 89.50 163 ARG A C 1
ATOM 1264 O O . ARG A 1 163 ? 15.173 4.869 -8.813 1.00 89.50 163 ARG A O 1
ATOM 1271 N N . GLY A 1 164 ? 14.749 6.045 -10.669 1.00 87.75 164 GLY A N 1
ATOM 1272 C CA . GLY A 1 164 ? 15.851 5.463 -11.435 1.00 87.75 164 GLY A CA 1
ATOM 1273 C C . GLY A 1 164 ? 15.593 4.002 -11.856 1.00 87.75 164 GLY A C 1
ATOM 1274 O O . GLY A 1 164 ? 14.455 3.536 -11.833 1.00 87.75 164 GLY A O 1
ATOM 1275 N N . PRO A 1 165 ? 16.622 3.246 -12.282 1.00 88.38 165 PRO A N 1
ATOM 1276 C CA . PRO A 1 165 ? 16.403 2.046 -13.100 1.00 88.38 165 PRO A CA 1
ATOM 1277 C C . PRO A 1 165 ? 15.734 0.841 -12.419 1.00 88.38 165 PRO A C 1
ATOM 1279 O O . PRO A 1 165 ? 15.157 0.012 -13.116 1.00 88.38 165 PRO A O 1
ATOM 1282 N N . ARG A 1 166 ? 15.860 0.679 -11.092 1.00 92.25 166 ARG A N 1
ATOM 1283 C CA . ARG A 1 166 ? 15.412 -0.535 -10.365 1.00 92.25 166 ARG A CA 1
ATOM 1284 C C . ARG A 1 166 ? 14.798 -0.260 -8.984 1.00 92.25 166 ARG A C 1
ATOM 1286 O O . ARG A 1 166 ? 14.615 -1.199 -8.210 1.00 92.25 166 ARG A O 1
ATOM 1293 N N . ASN A 1 167 ? 14.480 0.993 -8.664 1.00 94.69 167 ASN A N 1
ATOM 1294 C CA . ASN A 1 167 ? 13.886 1.393 -7.388 1.00 94.69 167 ASN A CA 1
ATOM 1295 C C . ASN A 1 167 ? 12.562 2.126 -7.630 1.00 94.69 167 ASN A C 1
ATOM 1297 O O . ASN A 1 167 ? 12.348 2.711 -8.690 1.00 94.69 167 ASN A O 1
ATOM 1301 N N . THR A 1 168 ? 11.681 2.089 -6.635 1.00 97.75 168 THR A N 1
ATOM 1302 C CA . THR A 1 168 ? 10.361 2.729 -6.659 1.00 97.75 168 THR A CA 1
ATOM 1303 C C . THR A 1 168 ? 10.000 3.221 -5.270 1.00 97.75 168 THR A C 1
ATOM 1305 O O . THR A 1 168 ? 10.370 2.561 -4.296 1.00 97.75 168 THR A O 1
ATOM 1308 N N . ASN A 1 169 ? 9.197 4.276 -5.173 1.00 97.56 169 ASN A N 1
ATOM 1309 C CA . ASN A 1 169 ? 8.542 4.645 -3.923 1.00 97.56 169 ASN A CA 1
ATOM 1310 C C . ASN A 1 169 ? 7.029 4.437 -4.046 1.00 97.56 169 ASN A C 1
ATOM 1312 O O . ASN A 1 169 ? 6.433 4.817 -5.050 1.00 97.56 169 ASN A O 1
ATOM 1316 N N . LEU A 1 170 ? 6.422 3.859 -3.009 1.00 98.19 170 LEU A N 1
ATOM 1317 C CA . LEU A 1 170 ? 5.005 4.028 -2.715 1.00 98.19 170 LEU A CA 1
ATOM 1318 C C . LEU A 1 170 ? 4.850 5.387 -2.029 1.00 98.19 170 LEU A C 1
ATOM 1320 O O . LEU A 1 170 ? 5.452 5.625 -0.981 1.00 98.19 170 LEU A O 1
ATOM 1324 N N . VAL A 1 171 ? 4.063 6.268 -2.629 1.00 97.56 171 VAL A N 1
ATOM 1325 C CA . VAL A 1 171 ? 3.804 7.627 -2.149 1.00 97.56 171 VAL A CA 1
ATOM 1326 C C . VAL A 1 171 ? 2.316 7.739 -1.866 1.00 97.56 171 VAL A C 1
ATOM 1328 O O . VAL A 1 171 ? 1.529 7.278 -2.686 1.00 97.56 171 VAL A O 1
ATOM 1331 N N . PHE A 1 172 ? 1.907 8.334 -0.749 1.00 96.81 172 PHE A N 1
ATOM 1332 C CA . PHE A 1 172 ? 0.488 8.571 -0.473 1.00 96.81 172 PHE A CA 1
ATOM 1333 C C . PHE A 1 172 ? 0.209 9.929 0.162 1.00 96.81 172 PHE A C 1
ATOM 1335 O O . PHE A 1 172 ? 1.084 10.531 0.785 1.00 96.81 172 PHE A O 1
ATOM 1342 N N . LYS A 1 173 ? -1.052 10.358 0.047 1.00 95.25 173 LYS A N 1
ATOM 1343 C CA . LYS A 1 173 ? -1.640 11.488 0.772 1.00 95.25 173 LYS A CA 1
ATOM 1344 C C . LYS A 1 173 ? -3.009 11.069 1.312 1.00 95.25 173 LYS A C 1
ATOM 1346 O O . LYS A 1 173 ? -3.850 10.592 0.548 1.00 95.25 173 LYS A O 1
ATOM 1351 N N . LEU A 1 174 ? -3.224 11.205 2.619 1.00 92.94 174 LEU A N 1
ATOM 1352 C CA . LEU A 1 174 ? -4.495 10.872 3.259 1.00 92.94 174 LEU A CA 1
ATOM 1353 C C . LEU A 1 174 ? -5.553 11.951 3.015 1.00 92.94 174 LEU A C 1
ATOM 1355 O O . LEU A 1 174 ? -5.278 13.149 3.016 1.00 92.94 174 LEU A O 1
ATOM 1359 N N . GLU A 1 175 ? -6.789 11.494 2.853 1.00 89.75 175 GLU A N 1
ATOM 1360 C CA . GLU A 1 175 ? -7.991 12.318 2.760 1.00 89.75 175 GLU A CA 1
ATOM 1361 C C . GLU A 1 175 ? -8.813 12.260 4.054 1.00 89.75 175 GLU A C 1
ATOM 1363 O O . GLU A 1 175 ? -9.420 13.256 4.450 1.00 89.75 175 GLU A O 1
ATOM 1368 N N . LEU A 1 176 ? -8.832 11.097 4.716 1.00 84.81 176 LEU A N 1
ATOM 1369 C CA . LEU A 1 176 ? -9.560 10.833 5.955 1.00 84.81 176 LEU A CA 1
ATOM 1370 C C . LEU A 1 176 ? -8.725 9.941 6.900 1.00 84.81 176 LEU A C 1
ATOM 1372 O O . LEU A 1 176 ? -7.947 9.117 6.424 1.00 84.81 176 LEU A O 1
ATOM 1376 N N . PRO A 1 177 ? -8.892 10.057 8.230 1.00 82.94 177 PRO A N 1
ATOM 1377 C CA . PRO A 1 177 ? -9.586 11.140 8.916 1.00 82.94 177 PRO A CA 1
ATOM 1378 C C . PRO A 1 177 ? -8.725 12.417 8.895 1.00 82.94 177 PRO A C 1
ATOM 1380 O O . PRO A 1 177 ? -7.514 12.372 9.114 1.00 82.94 177 PRO A O 1
ATOM 1383 N N . THR A 1 178 ? -9.355 13.580 8.686 1.00 78.94 178 THR A N 1
ATOM 1384 C CA . THR A 1 178 ? -8.676 14.898 8.643 1.00 78.94 178 THR A CA 1
ATOM 1385 C C . THR A 1 178 ? -8.152 15.387 10.001 1.00 78.94 178 THR A C 1
ATOM 1387 O O . THR A 1 178 ? -7.632 16.495 10.111 1.00 78.94 178 THR A O 1
ATOM 1390 N N . GLN A 1 179 ? -8.303 14.579 11.050 1.00 77.56 179 GLN A N 1
ATOM 1391 C CA . GLN A 1 179 ? -7.731 14.781 12.377 1.00 77.56 179 GLN A CA 1
ATOM 1392 C C . GLN A 1 179 ? -7.110 13.459 12.833 1.00 77.56 179 GLN A C 1
ATOM 1394 O O . GLN A 1 179 ? -7.678 12.392 12.608 1.00 77.56 179 GLN A O 1
ATOM 1399 N N . GLN A 1 180 ? -5.935 13.520 13.455 1.00 79.94 180 GLN A N 1
ATOM 1400 C CA . GLN A 1 180 ? -5.157 12.330 13.789 1.00 79.94 180 GLN A CA 1
ATOM 1401 C C . GLN A 1 180 ? -5.645 11.689 15.103 1.00 79.94 180 GLN A C 1
ATOM 1403 O O . GLN A 1 180 ? -5.401 12.226 16.190 1.00 79.94 180 GLN A O 1
ATOM 1408 N N . SER A 1 181 ? -6.306 10.532 15.007 1.00 83.00 181 SER A N 1
ATOM 1409 C CA . SER A 1 181 ? -6.679 9.707 16.163 1.00 83.00 181 SER A CA 1
ATOM 1410 C C . SER A 1 181 ? -5.452 9.084 16.845 1.00 83.00 181 SER A C 1
ATOM 1412 O O . SER A 1 181 ? -4.360 9.026 16.272 1.00 83.00 181 SER A O 1
ATOM 1414 N N . ASP A 1 182 ? -5.605 8.620 18.087 1.00 84.25 182 ASP A N 1
ATOM 1415 C CA . ASP A 1 182 ? -4.493 8.015 18.836 1.00 84.25 182 ASP A CA 1
ATOM 1416 C C . ASP A 1 182 ? -4.057 6.667 18.239 1.00 84.25 182 ASP A C 1
ATOM 1418 O O . ASP A 1 182 ? -2.858 6.402 18.130 1.00 84.25 182 ASP A O 1
ATOM 1422 N N . ALA A 1 183 ? -5.001 5.884 17.703 1.00 86.50 183 ALA A N 1
ATOM 1423 C CA . ALA A 1 183 ? -4.690 4.708 16.893 1.00 86.50 183 ALA A CA 1
ATOM 1424 C C . ALA A 1 183 ? -3.818 5.077 15.677 1.00 86.50 183 ALA A C 1
ATOM 1426 O O . ALA A 1 183 ? -2.809 4.418 15.419 1.00 86.50 183 ALA A O 1
ATOM 1427 N N . ARG A 1 184 ? -4.135 6.173 14.969 1.00 89.38 184 ARG A N 1
ATOM 1428 C CA . ARG A 1 184 ? -3.347 6.661 13.824 1.00 89.38 184 ARG A CA 1
ATOM 1429 C C . ARG A 1 184 ? -1.926 7.109 14.217 1.00 89.38 184 ARG A C 1
ATOM 1431 O O . ARG A 1 184 ? -0.993 6.902 13.435 1.00 89.38 184 ARG A O 1
ATOM 1438 N N . LYS A 1 185 ? -1.740 7.670 15.422 1.00 90.00 185 LYS A N 1
ATOM 1439 C CA . LYS A 1 185 ? -0.420 8.042 15.986 1.00 90.00 185 LYS A CA 1
ATOM 1440 C C . LYS A 1 185 ? 0.435 6.815 16.282 1.00 90.00 185 LYS A C 1
ATOM 1442 O O . LYS A 1 185 ? 1.562 6.732 15.800 1.00 90.00 185 LYS A O 1
ATOM 1447 N N . GLU A 1 186 ? -0.111 5.839 17.004 1.00 91.06 186 GLU A N 1
ATOM 1448 C CA . GLU A 1 186 ? 0.592 4.590 17.331 1.00 91.06 186 GLU A CA 1
ATOM 1449 C C . GLU A 1 186 ? 0.976 3.815 16.063 1.00 91.06 186 GLU A C 1
ATOM 1451 O O . GLU A 1 186 ? 2.124 3.394 15.898 1.00 91.06 186 GLU A O 1
ATOM 1456 N N . LEU A 1 187 ? 0.052 3.735 15.100 1.00 93.19 187 LEU A N 1
ATOM 1457 C CA . LEU A 1 187 ? 0.287 3.172 13.767 1.00 93.19 187 LEU A CA 1
ATOM 1458 C C . LEU A 1 187 ? 1.272 3.981 12.905 1.00 93.19 187 LEU A C 1
ATOM 1460 O O . LEU A 1 187 ? 1.676 3.509 11.839 1.00 93.19 187 LEU A O 1
ATOM 1464 N N . SER A 1 188 ? 1.708 5.152 13.381 1.00 95.38 188 SER A N 1
ATOM 1465 C CA . SER A 1 188 ? 2.715 6.016 12.757 1.00 95.38 188 SER A CA 1
ATOM 1466 C C . SER A 1 188 ? 2.373 6.399 11.316 1.00 95.38 188 SER A C 1
ATOM 1468 O O . SER A 1 188 ? 3.241 6.372 10.448 1.00 95.38 188 SER A O 1
ATOM 1470 N N . ILE A 1 189 ? 1.101 6.726 11.061 1.00 95.19 189 ILE A N 1
ATOM 1471 C CA . ILE A 1 189 ? 0.607 7.064 9.720 1.00 95.19 189 ILE A CA 1
ATOM 1472 C C . ILE A 1 189 ? 0.580 8.599 9.555 1.00 95.19 189 ILE A C 1
ATOM 1474 O O . ILE A 1 189 ? -0.316 9.246 10.118 1.00 95.19 189 ILE A O 1
ATOM 1478 N N . PRO A 1 190 ? 1.536 9.201 8.814 1.00 94.88 190 PRO A N 1
ATOM 1479 C CA . PRO A 1 190 ? 1.575 10.645 8.551 1.00 94.88 190 PRO A CA 1
ATOM 1480 C C . PRO A 1 190 ? 0.416 11.086 7.639 1.00 94.88 190 PRO A C 1
ATOM 1482 O O . PRO A 1 190 ? -0.361 10.250 7.181 1.00 94.88 190 PRO A O 1
ATOM 1485 N N . ASP A 1 191 ? 0.232 12.393 7.419 1.00 93.50 191 ASP A N 1
ATOM 1486 C CA . ASP A 1 191 ? -0.771 12.893 6.454 1.00 93.50 191 ASP A CA 1
ATOM 1487 C C . ASP A 1 191 ? -0.334 12.636 5.003 1.00 93.50 191 ASP A C 1
ATOM 1489 O O . ASP A 1 191 ? -1.165 12.371 4.138 1.00 93.50 191 ASP A O 1
ATOM 1493 N N . GLU A 1 192 ? 0.973 12.624 4.754 1.00 95.00 192 GLU A N 1
ATOM 1494 C CA . GLU A 1 192 ? 1.586 12.167 3.510 1.00 95.00 192 GLU A CA 1
ATOM 1495 C C . GLU A 1 192 ? 2.890 11.425 3.795 1.00 95.00 192 GLU A C 1
ATOM 1497 O O . GLU A 1 192 ? 3.540 11.649 4.818 1.00 95.00 192 GLU A O 1
ATOM 1502 N N . GLY A 1 193 ? 3.282 10.525 2.899 1.00 95.44 193 GLY A N 1
ATOM 1503 C CA . GLY A 1 193 ? 4.492 9.741 3.093 1.00 95.44 193 GLY A CA 1
ATOM 1504 C C . GLY A 1 193 ? 5.026 9.138 1.807 1.00 95.44 193 GLY A C 1
ATOM 1505 O O . GLY A 1 193 ? 4.269 8.676 0.957 1.00 95.44 193 GLY A O 1
ATOM 1506 N N . SER A 1 194 ? 6.350 9.127 1.702 1.00 97.06 194 SER A N 1
ATOM 1507 C CA . SER A 1 194 ? 7.129 8.514 0.633 1.00 97.06 194 SER A CA 1
ATOM 1508 C C . SER A 1 194 ? 7.932 7.353 1.219 1.00 97.06 194 SER A C 1
ATOM 1510 O O . SER A 1 194 ? 8.754 7.529 2.128 1.00 97.06 194 SER A O 1
ATOM 1512 N N . TYR A 1 195 ? 7.675 6.151 0.710 1.00 98.12 195 TYR A N 1
ATOM 1513 C CA . TYR A 1 195 ? 8.249 4.902 1.194 1.00 98.12 195 TYR A CA 1
ATOM 1514 C C . TYR A 1 195 ? 8.909 4.145 0.047 1.00 98.12 195 TYR A C 1
ATOM 1516 O O . TYR A 1 195 ? 8.232 3.721 -0.885 1.00 98.12 195 TYR A O 1
ATOM 1524 N N . GLY A 1 196 ? 10.219 3.913 0.127 1.00 98.06 196 GLY A N 1
ATOM 1525 C CA . GLY A 1 196 ? 10.930 3.046 -0.808 1.00 98.06 196 GLY A CA 1
ATOM 1526 C C . GLY A 1 196 ? 10.330 1.640 -0.779 1.00 98.06 196 GLY A C 1
ATOM 1527 O O . GLY A 1 196 ? 10.466 0.928 0.215 1.00 98.06 196 GLY A O 1
ATOM 1528 N N . LEU A 1 197 ? 9.656 1.258 -1.862 1.00 98.44 197 LEU A N 1
ATOM 1529 C CA . LEU A 1 197 ? 8.994 -0.029 -2.037 1.00 98.44 197 LEU A CA 1
ATOM 1530 C C . LEU A 1 197 ? 9.944 -0.971 -2.778 1.00 98.44 197 LEU A C 1
ATOM 1532 O O . LEU A 1 197 ? 10.523 -0.612 -3.805 1.00 98.44 197 LEU A O 1
ATOM 1536 N N . SER A 1 198 ? 10.138 -2.180 -2.260 1.00 97.62 198 SER A N 1
ATOM 1537 C CA . SER A 1 198 ? 10.936 -3.217 -2.920 1.00 97.62 198 SER A CA 1
ATOM 1538 C C . SER A 1 198 ? 10.322 -4.595 -2.728 1.00 97.62 198 SER A C 1
ATOM 1540 O O . SER A 1 198 ? 10.141 -5.053 -1.604 1.00 97.62 198 SER A O 1
ATOM 1542 N N . ILE A 1 199 ? 10.043 -5.265 -3.838 1.00 97.94 199 ILE A N 1
ATOM 1543 C CA . ILE A 1 199 ? 9.584 -6.648 -3.922 1.00 97.94 199 ILE A CA 1
ATOM 1544 C C . ILE A 1 199 ? 10.792 -7.577 -3.761 1.00 97.94 199 ILE A C 1
ATOM 1546 O O . ILE A 1 199 ? 11.888 -7.306 -4.267 1.00 97.94 199 ILE A O 1
ATOM 1550 N N . LYS A 1 200 ? 10.599 -8.676 -3.036 1.00 95.81 200 LYS A N 1
ATOM 1551 C CA . LYS A 1 200 ? 11.614 -9.694 -2.764 1.00 95.81 200 LYS A CA 1
ATOM 1552 C C . LYS A 1 200 ? 11.599 -10.788 -3.832 1.00 95.81 200 LYS A C 1
ATOM 1554 O O . LYS A 1 200 ? 10.542 -11.193 -4.309 1.00 95.81 200 LYS A O 1
ATOM 1559 N N . ASN A 1 201 ? 12.776 -11.303 -4.179 1.00 96.12 201 ASN A N 1
ATOM 1560 C CA . ASN A 1 201 ? 12.904 -12.438 -5.090 1.00 96.12 201 ASN A CA 1
ATOM 1561 C C . ASN A 1 201 ? 12.640 -13.762 -4.340 1.00 96.12 201 ASN A C 1
ATOM 1563 O O . ASN A 1 201 ? 13.458 -14.117 -3.487 1.00 96.12 201 ASN A O 1
ATOM 1567 N N . PRO A 1 202 ? 11.586 -14.536 -4.667 1.00 94.19 202 PRO A N 1
ATOM 1568 C CA . PRO A 1 202 ? 11.255 -15.782 -3.969 1.00 94.19 202 PRO A CA 1
ATOM 1569 C C . PRO A 1 202 ? 12.313 -16.875 -4.178 1.00 94.19 202 PRO A C 1
ATOM 1571 O O . PRO A 1 202 ? 12.443 -17.779 -3.358 1.00 94.19 202 PRO A O 1
ATOM 1574 N N . LYS A 1 203 ? 13.138 -16.768 -5.231 1.00 92.81 203 LYS A N 1
ATOM 1575 C CA . LYS A 1 203 ? 14.283 -17.658 -5.495 1.00 92.81 203 LYS A CA 1
ATOM 1576 C C . LYS A 1 203 ? 15.557 -17.257 -4.732 1.00 92.81 203 LYS A C 1
ATOM 1578 O O . LYS A 1 203 ? 16.651 -17.703 -5.084 1.00 92.81 203 LYS A O 1
ATOM 1583 N N . LYS A 1 204 ? 15.459 -16.399 -3.709 1.00 90.56 204 LYS A N 1
ATOM 1584 C CA . LYS A 1 204 ? 16.567 -16.029 -2.813 1.00 90.56 204 LYS A CA 1
ATOM 1585 C C . LYS A 1 204 ? 16.187 -16.301 -1.363 1.00 90.56 204 LYS A C 1
ATOM 1587 O O . LYS A 1 204 ? 15.112 -15.921 -0.919 1.00 90.56 204 LYS A O 1
ATOM 1592 N N . GLY A 1 205 ? 17.101 -16.952 -0.645 1.00 77.12 205 GLY A N 1
ATOM 1593 C CA . GLY A 1 205 ? 16.898 -17.349 0.745 1.00 77.12 205 GLY A CA 1
ATOM 1594 C C . GLY A 1 205 ? 16.737 -16.167 1.700 1.00 77.12 205 GLY A C 1
ATOM 1595 O O . GLY A 1 205 ? 17.265 -15.074 1.481 1.00 77.12 205 GLY A O 1
ATOM 1596 N N . ASP A 1 206 ? 16.019 -16.425 2.785 1.00 73.50 206 ASP A N 1
ATOM 1597 C CA . ASP A 1 206 ? 15.626 -15.419 3.761 1.00 73.50 206 ASP A CA 1
ATOM 1598 C C . ASP A 1 206 ? 16.785 -15.077 4.710 1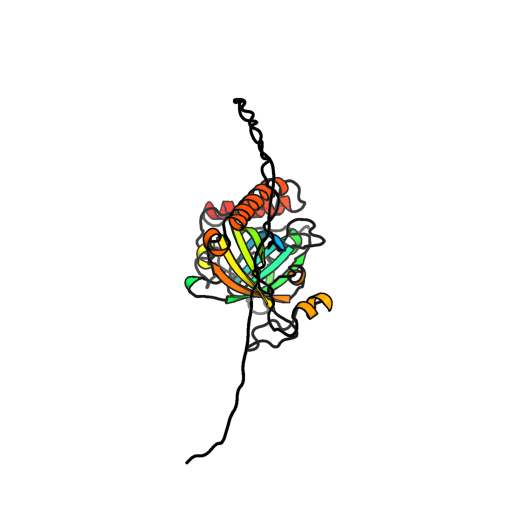.00 73.50 206 ASP A C 1
ATOM 1600 O O . ASP A 1 206 ? 17.279 -15.971 5.406 1.00 73.50 206 ASP A O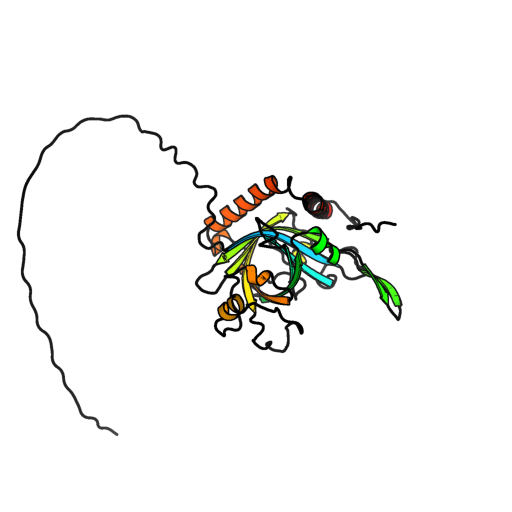 1
ATOM 1604 N N . PRO A 1 207 ? 17.202 -13.801 4.834 1.00 59.47 207 PRO A N 1
ATOM 1605 C CA . PRO A 1 207 ? 18.142 -13.419 5.879 1.00 59.47 207 PRO A CA 1
ATOM 1606 C C . PRO A 1 207 ? 17.511 -13.720 7.245 1.00 59.47 207 PRO A C 1
ATOM 1608 O O . PRO A 1 207 ? 16.447 -13.196 7.573 1.00 59.47 207 PRO A O 1
ATOM 1611 N N . ASN A 1 208 ? 18.166 -14.583 8.023 1.00 62.81 208 ASN A N 1
ATOM 1612 C CA . ASN A 1 208 ? 17.722 -15.071 9.334 1.00 62.81 208 ASN A CA 1
ATOM 1613 C C . ASN A 1 208 ? 16.349 -15.784 9.343 1.00 62.81 208 ASN A C 1
ATOM 1615 O O . ASN A 1 208 ? 15.707 -15.833 10.389 1.00 62.81 208 ASN A O 1
ATOM 1619 N N . ASN A 1 209 ? 15.903 -16.344 8.209 1.00 58.72 209 ASN A N 1
ATOM 1620 C CA . ASN A 1 209 ? 14.652 -17.114 8.099 1.00 58.72 209 ASN A CA 1
ATOM 1621 C C . ASN A 1 209 ? 13.370 -16.333 8.491 1.00 58.72 209 ASN A C 1
ATOM 1623 O O . ASN A 1 209 ? 12.434 -16.904 9.046 1.00 58.72 209 ASN A O 1
ATOM 1627 N N . VAL A 1 210 ? 13.339 -15.018 8.220 1.00 65.44 210 VAL A N 1
ATOM 1628 C CA . VAL A 1 210 ? 12.254 -14.083 8.613 1.00 65.44 210 VAL A CA 1
ATOM 1629 C C . VAL A 1 210 ? 11.266 -13.784 7.465 1.00 65.44 210 VAL A C 1
ATOM 1631 O O . VAL A 1 210 ? 10.688 -12.700 7.406 1.00 65.44 210 VAL A O 1
ATOM 1634 N N . GLY A 1 211 ? 11.114 -14.692 6.501 1.00 66.94 211 GLY A N 1
ATOM 1635 C CA . GLY A 1 211 ? 10.086 -14.602 5.461 1.00 66.94 211 GLY A CA 1
ATOM 1636 C C . GLY A 1 211 ? 8.952 -15.605 5.669 1.00 66.94 211 GLY A C 1
ATOM 1637 O O . GLY A 1 211 ? 8.894 -16.300 6.679 1.00 66.94 211 GLY A O 1
ATOM 1638 N N . LEU A 1 212 ? 8.043 -15.665 4.698 1.00 79.38 212 LEU A N 1
ATOM 1639 C CA . LEU A 1 212 ? 6.936 -16.627 4.666 1.00 79.38 212 LEU A CA 1
ATOM 1640 C C . LEU A 1 212 ? 7.414 -18.031 4.265 1.00 79.38 212 LEU A C 1
ATOM 1642 O O . LEU A 1 212 ? 8.284 -18.143 3.403 1.00 79.38 212 LEU A O 1
ATOM 1646 N N . ASP A 1 213 ? 6.796 -19.092 4.788 1.00 83.00 213 ASP A N 1
ATOM 1647 C CA . ASP A 1 213 ? 7.045 -20.462 4.304 1.00 83.00 213 ASP A CA 1
ATOM 1648 C C . ASP A 1 213 ? 6.561 -20.638 2.851 1.00 83.00 213 ASP A C 1
ATOM 1650 O O . ASP A 1 213 ? 7.273 -21.172 2.000 1.00 83.00 213 ASP A O 1
ATOM 1654 N N . ASN A 1 214 ? 5.370 -20.109 2.546 1.00 88.31 214 ASN A N 1
ATOM 1655 C CA . ASN A 1 214 ? 4.838 -20.016 1.187 1.00 88.31 214 ASN A CA 1
ATOM 1656 C C . ASN A 1 214 ? 5.339 -18.729 0.521 1.00 88.31 214 ASN A C 1
ATOM 1658 O O . ASN A 1 214 ? 5.125 -17.637 1.043 1.00 88.31 214 ASN A O 1
ATOM 1662 N N . LYS A 1 215 ? 5.976 -18.838 -0.646 1.00 91.94 215 LYS A N 1
ATOM 1663 C CA . LYS A 1 215 ? 6.439 -17.688 -1.440 1.00 91.94 215 LYS A CA 1
ATOM 1664 C C . LYS A 1 215 ? 5.462 -17.359 -2.573 1.00 91.94 215 LYS A C 1
ATOM 1666 O O . LYS A 1 215 ? 4.668 -18.211 -2.965 1.00 91.94 215 LYS A O 1
ATOM 1671 N N . ALA A 1 216 ? 5.547 -16.147 -3.123 1.00 94.31 216 ALA A N 1
ATOM 1672 C CA . 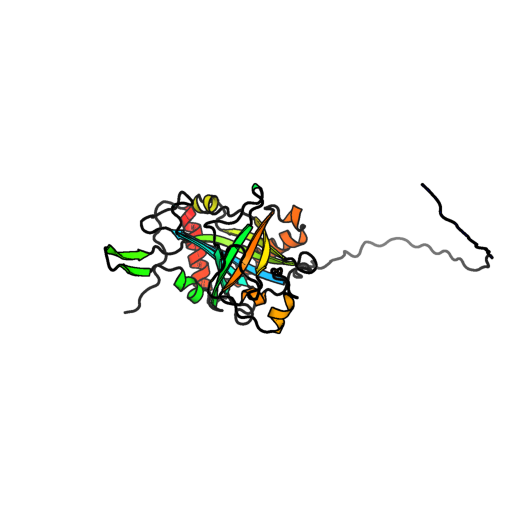ALA A 1 216 ? 4.900 -15.830 -4.395 1.00 94.31 216 ALA A CA 1
ATOM 1673 C C . ALA A 1 216 ? 5.447 -16.714 -5.523 1.00 94.31 216 ALA A C 1
ATOM 1675 O O . ALA A 1 216 ? 6.664 -16.868 -5.661 1.00 94.31 216 ALA A O 1
ATOM 1676 N N . ASP A 1 217 ? 4.542 -17.235 -6.349 1.00 94.81 217 ASP A N 1
ATOM 1677 C CA . ASP A 1 217 ? 4.879 -17.846 -7.632 1.00 94.81 217 ASP A CA 1
ATOM 1678 C C . ASP A 1 217 ? 4.749 -16.794 -8.740 1.00 94.81 217 ASP A C 1
ATOM 1680 O O . ASP A 1 217 ? 3.696 -16.166 -8.887 1.00 94.81 217 ASP A O 1
ATOM 1684 N N . TYR A 1 218 ? 5.830 -16.576 -9.490 1.00 96.81 218 TYR A N 1
ATOM 1685 C CA . TYR A 1 218 ? 5.927 -15.557 -10.536 1.00 96.81 218 TYR A CA 1
ATOM 1686 C C . TYR A 1 218 ? 6.145 -16.216 -11.906 1.00 96.81 218 TYR A C 1
ATOM 1688 O O . TYR A 1 218 ? 7.107 -16.979 -12.059 1.00 96.81 218 TYR A O 1
ATOM 1696 N N . PRO A 1 219 ? 5.348 -15.861 -12.935 1.00 97.12 219 PRO A N 1
ATOM 1697 C CA . PRO A 1 219 ? 5.644 -16.180 -14.327 1.00 97.12 219 PRO A CA 1
ATOM 1698 C C . PRO A 1 219 ? 7.082 -15.813 -14.705 1.00 97.12 219 PRO A C 1
ATOM 1700 O O . PRO A 1 219 ? 7.630 -14.826 -14.206 1.00 97.12 219 PRO A O 1
ATOM 1703 N N . ALA A 1 220 ? 7.682 -16.579 -15.621 1.00 96.69 220 ALA A N 1
ATOM 1704 C CA . ALA A 1 220 ? 9.086 -16.416 -16.016 1.00 96.69 220 ALA A CA 1
ATOM 1705 C C . ALA A 1 220 ? 9.438 -14.957 -16.368 1.00 96.69 220 ALA A C 1
ATOM 1707 O O . ALA A 1 220 ? 10.423 -14.423 -15.868 1.00 96.69 220 ALA A O 1
ATOM 1708 N N . GLU A 1 221 ? 8.567 -14.276 -17.119 1.00 96.56 221 GLU A N 1
ATOM 1709 C CA . GLU A 1 221 ? 8.745 -12.878 -17.527 1.00 96.56 221 GLU A CA 1
ATOM 1710 C C . GLU A 1 221 ? 8.860 -11.892 -16.354 1.00 96.56 221 GLU A C 1
ATOM 1712 O O . GLU A 1 221 ? 9.639 -10.947 -16.435 1.00 96.56 221 GLU A O 1
ATOM 1717 N N . GLN A 1 222 ? 8.121 -12.093 -15.257 1.00 97.31 222 GLN A N 1
ATOM 1718 C CA . GLN A 1 222 ? 8.260 -11.295 -14.030 1.00 97.31 222 GLN A CA 1
ATOM 1719 C C . GLN A 1 222 ? 9.483 -11.743 -13.218 1.00 97.31 222 GLN A C 1
ATOM 1721 O O . GLN A 1 222 ? 10.262 -10.922 -12.732 1.00 97.31 222 GLN A O 1
ATOM 1726 N N . GLN A 1 223 ? 9.689 -13.055 -13.099 1.00 97.56 223 GLN A N 1
ATOM 1727 C CA . GLN A 1 223 ? 10.792 -13.638 -12.342 1.00 97.56 223 GLN A CA 1
ATOM 1728 C C . GLN A 1 223 ? 12.173 -13.244 -12.902 1.00 97.56 223 GLN A C 1
ATOM 1730 O O . GLN A 1 223 ? 13.117 -13.053 -12.127 1.00 97.56 223 GLN A O 1
ATOM 1735 N N . ASP A 1 224 ? 12.299 -13.061 -14.214 1.00 96.81 224 ASP A N 1
ATOM 1736 C CA . ASP A 1 224 ? 13.551 -12.662 -14.860 1.00 96.81 224 ASP A CA 1
ATOM 1737 C C . ASP A 1 224 ? 13.867 -11.166 -14.672 1.00 96.81 224 ASP A C 1
ATOM 1739 O O . ASP A 1 224 ? 15.043 -10.788 -14.659 1.00 96.81 224 ASP A O 1
ATOM 1743 N N . LYS A 1 225 ? 12.869 -10.311 -14.377 1.00 96.75 225 LYS A N 1
ATOM 1744 C CA . LYS A 1 225 ? 13.087 -8.887 -14.019 1.00 96.75 225 LYS A CA 1
ATOM 1745 C C . LYS A 1 225 ? 13.962 -8.743 -12.773 1.00 96.75 225 LYS A C 1
ATOM 1747 O O . LYS A 1 225 ? 14.710 -7.766 -12.643 1.00 96.75 225 LYS A O 1
ATOM 1752 N N . PHE A 1 226 ? 13.963 -9.733 -11.873 1.00 96.56 226 PHE A N 1
ATOM 1753 C CA . PHE A 1 226 ? 14.886 -9.760 -10.736 1.00 96.56 226 PHE A CA 1
ATOM 1754 C C . PHE A 1 226 ? 16.362 -9.839 -11.145 1.00 96.56 226 PHE A C 1
ATOM 1756 O O . PHE A 1 226 ? 17.195 -9.449 -10.335 1.00 96.56 226 PHE A O 1
ATOM 1763 N N . GLN A 1 227 ? 16.711 -10.309 -12.352 1.00 95.06 227 GLN A N 1
ATOM 1764 C CA . GLN A 1 227 ? 18.090 -10.357 -12.877 1.00 95.06 227 GLN A CA 1
ATOM 1765 C C . GLN A 1 227 ? 19.114 -10.966 -11.891 1.00 95.06 227 GLN A C 1
ATOM 1767 O O . GLN A 1 227 ? 20.260 -10.537 -11.797 1.00 95.06 227 GLN A O 1
ATOM 1772 N N . GLY A 1 228 ? 18.687 -11.954 -11.097 1.00 93.31 228 GLY A N 1
ATOM 1773 C CA . GLY A 1 228 ? 19.520 -12.596 -10.076 1.00 93.31 228 GLY A CA 1
ATOM 1774 C C . GLY A 1 228 ? 19.727 -11.805 -8.773 1.00 93.31 228 GLY A C 1
ATOM 1775 O O . GLY A 1 228 ? 20.345 -12.350 -7.854 1.00 93.31 228 GLY A O 1
ATOM 1776 N N . TYR A 1 229 ? 19.188 -10.589 -8.636 1.00 94.69 229 TYR A N 1
ATOM 1777 C CA . TYR A 1 229 ? 19.156 -9.827 -7.380 1.00 94.69 229 TYR A CA 1
ATOM 1778 C C . TYR A 1 229 ? 18.123 -10.393 -6.387 1.00 94.69 229 TYR A C 1
ATOM 1780 O O . TYR A 1 229 ? 17.232 -11.156 -6.760 1.00 94.69 229 TYR A O 1
ATOM 1788 N N . ALA A 1 230 ? 18.251 -10.034 -5.104 1.00 94.31 230 ALA A N 1
ATOM 1789 C CA . ALA A 1 230 ? 17.308 -10.424 -4.044 1.00 94.31 230 ALA A CA 1
ATOM 1790 C C . ALA A 1 230 ? 16.133 -9.454 -3.856 1.00 94.31 230 ALA A C 1
ATOM 1792 O O . ALA A 1 230 ? 15.120 -9.839 -3.278 1.00 94.31 230 ALA A O 1
ATOM 1793 N N . TRP A 1 231 ? 16.264 -8.231 -4.367 1.00 95.50 231 TRP A N 1
ATOM 1794 C CA . TRP A 1 231 ? 15.265 -7.173 -4.276 1.00 95.50 231 TRP A CA 1
ATOM 1795 C C . TRP A 1 231 ? 15.150 -6.436 -5.613 1.00 95.50 231 TRP A C 1
ATOM 1797 O O . TRP A 1 231 ? 16.112 -6.365 -6.386 1.00 95.50 231 TRP A O 1
ATOM 1807 N N . LEU A 1 232 ? 13.963 -5.902 -5.873 1.00 97.44 232 LEU A N 1
ATOM 1808 C CA . LEU A 1 232 ? 13.596 -5.141 -7.062 1.00 97.44 232 LEU A CA 1
ATOM 1809 C C . LEU A 1 232 ? 12.500 -4.147 -6.658 1.00 97.44 232 LEU A C 1
ATOM 1811 O O . LEU A 1 232 ? 11.540 -4.550 -6.013 1.00 97.44 232 LEU A O 1
ATOM 1815 N N . GLY A 1 233 ? 12.622 -2.864 -7.002 1.00 97.75 233 GLY A N 1
ATOM 1816 C CA . GLY A 1 233 ? 11.493 -1.932 -6.892 1.00 97.75 233 GLY A CA 1
ATOM 1817 C C . GLY A 1 233 ? 10.296 -2.421 -7.712 1.00 97.75 233 GLY A C 1
ATOM 1818 O O . GLY A 1 233 ? 10.481 -3.168 -8.669 1.00 97.75 233 GLY A O 1
ATOM 1819 N N . ALA A 1 234 ? 9.083 -1.992 -7.381 1.00 97.12 234 ALA A N 1
ATOM 1820 C CA . ALA A 1 234 ? 7.849 -2.333 -8.094 1.00 97.12 234 ALA A CA 1
ATOM 1821 C C . ALA A 1 234 ? 7.751 -1.648 -9.480 1.00 97.12 234 ALA A C 1
ATOM 1823 O O . ALA A 1 234 ? 6.730 -1.062 -9.819 1.00 97.12 234 ALA A O 1
ATOM 1824 N N . ILE A 1 235 ? 8.827 -1.711 -10.282 1.00 95.94 235 ILE A N 1
ATOM 1825 C CA . ILE A 1 235 ? 8.911 -1.210 -11.668 1.00 95.94 235 ILE A CA 1
ATOM 1826 C C . ILE A 1 235 ? 7.929 -1.928 -12.606 1.00 95.94 235 ILE A C 1
ATOM 1828 O O . ILE A 1 235 ? 7.651 -1.468 -13.706 1.00 95.94 235 ILE A O 1
ATOM 1832 N N . ASP A 1 236 ? 7.425 -3.071 -12.149 1.00 95.75 236 ASP A N 1
ATOM 1833 C CA . ASP A 1 236 ? 6.229 -3.734 -12.634 1.00 95.75 236 ASP A CA 1
ATOM 1834 C C . ASP A 1 236 ? 5.283 -3.923 -11.434 1.00 95.75 236 ASP A C 1
ATOM 1836 O O . ASP A 1 236 ? 5.470 -4.867 -10.656 1.00 95.75 236 ASP A O 1
ATOM 1840 N N . PRO A 1 237 ? 4.292 -3.032 -11.245 1.00 96.44 237 PRO A N 1
ATOM 1841 C CA . PRO A 1 237 ? 3.317 -3.150 -10.166 1.00 96.44 237 PRO A CA 1
ATOM 1842 C C . PRO A 1 237 ? 2.510 -4.452 -10.209 1.00 96.44 237 PRO A C 1
ATOM 1844 O O . PRO A 1 237 ? 2.068 -4.905 -9.156 1.00 96.44 237 PRO A O 1
ATOM 1847 N N . THR A 1 238 ? 2.392 -5.122 -11.366 1.00 96.56 238 THR A N 1
ATOM 1848 C CA . THR A 1 238 ? 1.642 -6.390 -11.470 1.00 96.56 238 THR A CA 1
ATOM 1849 C C . THR A 1 238 ? 2.288 -7.537 -10.694 1.00 96.56 238 THR A C 1
ATOM 1851 O O . THR A 1 238 ? 1.632 -8.520 -10.365 1.00 96.56 238 THR A O 1
ATOM 1854 N N . MET A 1 239 ? 3.559 -7.406 -10.301 1.00 97.31 239 MET A N 1
ATOM 1855 C CA . MET A 1 239 ? 4.202 -8.346 -9.378 1.00 97.31 239 MET A CA 1
ATOM 1856 C C . MET A 1 239 ? 3.583 -8.288 -7.967 1.00 97.31 239 MET A C 1
ATOM 1858 O O . MET A 1 239 ? 3.639 -9.267 -7.229 1.00 97.31 239 MET A O 1
ATOM 1862 N N . LEU A 1 240 ? 2.928 -7.180 -7.600 1.00 97.62 240 LEU A N 1
ATOM 1863 C CA . LEU A 1 240 ? 2.130 -7.072 -6.374 1.00 97.62 240 LEU A CA 1
ATOM 1864 C C . LEU A 1 240 ? 0.781 -7.814 -6.494 1.00 97.62 240 LEU A C 1
ATOM 1866 O O . LEU A 1 240 ? 0.142 -8.075 -5.478 1.00 97.62 240 LEU A O 1
ATOM 1870 N N . ASP A 1 241 ? 0.360 -8.230 -7.694 1.00 96.31 241 ASP A N 1
ATOM 1871 C CA . ASP A 1 241 ? -0.847 -9.043 -7.909 1.00 96.31 241 ASP A CA 1
ATOM 1872 C C . ASP A 1 241 ? -0.607 -10.539 -7.630 1.00 96.31 241 ASP A C 1
ATOM 1874 O O . ASP A 1 241 ? -1.318 -11.400 -8.151 1.00 96.31 241 ASP A O 1
ATOM 1878 N N . HIS A 1 242 ? 0.390 -10.891 -6.820 1.00 95.88 242 HIS A N 1
ATOM 1879 C CA . HIS A 1 242 ? 0.721 -12.275 -6.483 1.00 95.88 242 HIS A CA 1
ATOM 1880 C C . HIS A 1 242 ? 0.564 -12.493 -4.979 1.00 95.88 242 HIS A C 1
ATOM 1882 O O . HIS A 1 242 ? 1.156 -11.786 -4.164 1.00 95.88 242 HIS A O 1
ATOM 1888 N N . GLN A 1 243 ? -0.245 -13.483 -4.595 1.00 95.31 243 GLN A N 1
ATOM 1889 C CA . GLN A 1 243 ? -0.385 -13.860 -3.191 1.00 95.31 243 GLN A CA 1
ATOM 1890 C C . GLN A 1 243 ? 0.974 -14.321 -2.647 1.00 95.31 243 GLN A C 1
ATOM 1892 O O . GLN A 1 243 ? 1.747 -14.963 -3.357 1.00 95.31 243 GLN A O 1
ATOM 1897 N N . ASN A 1 244 ? 1.271 -13.981 -1.394 1.00 96.19 244 ASN A N 1
ATOM 1898 C CA . ASN A 1 244 ? 2.585 -14.149 -0.774 1.00 96.19 244 ASN A CA 1
ATOM 1899 C C . ASN A 1 244 ? 3.707 -13.327 -1.450 1.00 96.19 244 ASN A C 1
ATOM 1901 O O . ASN A 1 244 ? 4.887 -13.646 -1.280 1.00 96.19 244 ASN A O 1
ATOM 1905 N N . CYS A 1 245 ? 3.378 -12.258 -2.195 1.00 97.38 245 CYS A N 1
ATOM 1906 C CA . CYS A 1 245 ? 4.359 -11.270 -2.661 1.00 97.38 245 CYS A CA 1
ATOM 1907 C C . CYS A 1 245 ? 4.981 -10.567 -1.449 1.00 97.38 245 CYS A C 1
ATOM 1909 O O . CYS A 1 245 ? 4.424 -9.617 -0.897 1.00 97.38 245 CYS A O 1
ATOM 1911 N N . GLU A 1 246 ? 6.142 -11.062 -1.030 1.00 97.06 246 GLU A N 1
ATOM 1912 C CA . GLU A 1 246 ? 6.962 -10.491 0.030 1.00 97.06 246 GLU A CA 1
ATOM 1913 C C . GLU A 1 246 ? 7.579 -9.154 -0.421 1.00 97.06 246 GLU A C 1
ATOM 1915 O O . GLU A 1 246 ? 8.211 -9.064 -1.477 1.00 97.06 246 GLU A O 1
ATOM 1920 N N . MET A 1 247 ? 7.442 -8.116 0.402 1.00 97.06 247 MET A N 1
ATOM 1921 C CA . MET A 1 247 ? 7.915 -6.762 0.112 1.00 97.06 247 MET A CA 1
ATOM 1922 C C . MET A 1 247 ? 8.577 -6.099 1.325 1.00 97.06 247 MET A C 1
ATOM 1924 O O . MET A 1 247 ? 8.437 -6.532 2.470 1.00 97.06 247 MET A O 1
ATOM 1928 N N . LEU A 1 248 ? 9.296 -5.013 1.065 1.00 96.94 248 LEU A N 1
ATOM 1929 C CA . LEU A 1 248 ? 9.908 -4.140 2.056 1.00 96.94 248 LEU A CA 1
ATOM 1930 C C . LEU A 1 248 ? 9.454 -2.700 1.798 1.00 96.94 248 LEU A C 1
ATOM 1932 O O . LEU A 1 248 ? 9.621 -2.196 0.687 1.00 96.94 248 LEU A O 1
ATOM 1936 N N . LEU A 1 249 ? 8.920 -2.053 2.833 1.00 98.00 249 LEU A N 1
ATOM 1937 C CA . LEU A 1 249 ? 8.687 -0.610 2.881 1.00 98.00 249 LEU A CA 1
ATOM 1938 C C . LEU A 1 249 ? 9.825 0.036 3.672 1.00 98.00 249 LEU A C 1
ATOM 1940 O O . LEU A 1 249 ? 10.059 -0.332 4.823 1.00 98.00 249 LEU A O 1
ATOM 1944 N N . ILE A 1 250 ? 10.530 0.987 3.067 1.00 97.31 250 ILE A N 1
ATOM 1945 C CA . ILE A 1 250 ? 11.639 1.747 3.660 1.00 97.31 250 ILE A CA 1
ATOM 1946 C C . ILE A 1 250 ? 11.169 3.192 3.830 1.00 97.31 250 ILE A C 1
ATOM 1948 O O . ILE A 1 250 ? 10.791 3.813 2.842 1.00 97.31 250 ILE A O 1
ATOM 1952 N N . ALA A 1 251 ? 11.180 3.746 5.041 1.00 96.94 251 ALA A N 1
ATOM 1953 C CA . ALA A 1 251 ? 10.773 5.138 5.246 1.00 96.94 251 ALA A CA 1
ATOM 1954 C C . ALA A 1 251 ? 11.770 6.104 4.575 1.00 96.94 251 ALA A C 1
ATOM 1956 O O . ALA A 1 251 ? 12.962 6.051 4.886 1.00 96.94 251 ALA A O 1
ATOM 1957 N N . ALA A 1 252 ? 11.295 6.959 3.659 1.00 94.25 252 ALA A N 1
ATOM 1958 C CA . ALA A 1 252 ? 12.134 7.914 2.926 1.00 94.25 252 ALA A CA 1
ATOM 1959 C C . ALA A 1 252 ? 11.829 9.376 3.295 1.00 94.25 252 ALA A C 1
ATOM 1961 O O . ALA A 1 252 ? 12.755 10.108 3.632 1.00 94.25 252 ALA A O 1
ATOM 1962 N N . SER A 1 253 ? 10.556 9.794 3.278 1.00 94.88 253 SER A N 1
ATOM 1963 C CA . SER A 1 253 ? 10.144 11.162 3.637 1.00 94.88 253 SER A CA 1
ATOM 1964 C C . SER A 1 253 ? 8.678 11.242 4.085 1.00 94.88 253 SER A C 1
ATOM 1966 O O . SER A 1 253 ? 7.871 10.391 3.716 1.00 94.88 253 SER A O 1
ATOM 1968 N N . THR A 1 254 ? 8.331 12.286 4.841 1.00 93.62 254 THR A N 1
ATOM 1969 C CA . THR A 1 254 ? 6.947 12.758 5.085 1.00 93.62 254 THR A CA 1
ATOM 1970 C C . THR A 1 254 ? 6.705 14.164 4.514 1.00 93.62 254 THR A C 1
ATOM 1972 O O . THR A 1 254 ? 5.735 14.824 4.868 1.00 93.62 254 THR A O 1
ATOM 1975 N N . ASP A 1 255 ? 7.626 14.627 3.671 1.00 93.00 255 ASP A N 1
ATOM 1976 C CA . ASP A 1 255 ? 7.534 15.797 2.799 1.00 93.00 255 ASP A CA 1
ATOM 1977 C C . ASP A 1 255 ? 7.670 15.276 1.361 1.00 93.00 255 ASP A C 1
ATOM 1979 O O . ASP A 1 255 ? 8.756 14.860 0.935 1.00 93.00 255 ASP A O 1
ATOM 1983 N N . VAL A 1 256 ? 6.545 15.191 0.651 1.00 91.25 256 VAL A N 1
ATOM 1984 C CA . VAL A 1 256 ? 6.473 14.674 -0.722 1.00 91.25 256 VAL A CA 1
ATOM 1985 C C . VAL A 1 256 ? 6.937 15.735 -1.721 1.00 91.25 256 VAL A C 1
ATOM 1987 O O . VAL A 1 256 ? 7.621 15.394 -2.688 1.00 91.25 256 VAL A O 1
ATOM 1990 N N . GLU A 1 257 ? 6.639 17.016 -1.475 1.00 91.44 257 GLU A N 1
ATOM 1991 C CA . GLU A 1 257 ? 7.085 18.118 -2.337 1.00 91.44 257 GLU A CA 1
ATOM 1992 C C . GLU A 1 257 ? 8.619 18.212 -2.357 1.00 91.44 257 GLU A C 1
ATOM 1994 O O . GLU A 1 257 ? 9.218 18.278 -3.432 1.00 91.44 257 GLU A O 1
ATOM 1999 N N . GLY A 1 258 ? 9.265 18.167 -1.190 1.00 89.19 258 GLY A N 1
ATOM 2000 C CA . GLY A 1 258 ? 10.718 18.265 -1.055 1.00 89.19 258 GLY A CA 1
ATOM 2001 C C . GLY A 1 258 ? 11.492 17.033 -1.539 1.00 89.19 258 GLY A C 1
ATOM 2002 O O . GLY A 1 258 ? 12.645 17.169 -1.950 1.00 89.19 258 GLY A O 1
ATOM 2003 N N . GLU A 1 259 ? 10.887 15.838 -1.526 1.00 90.50 259 GLU A N 1
ATOM 2004 C CA . GLU A 1 259 ? 11.571 14.583 -1.895 1.00 90.50 259 GLU A CA 1
ATOM 2005 C C . GLU A 1 259 ? 11.329 14.136 -3.347 1.00 90.50 259 GLU A C 1
ATOM 2007 O O . GLU A 1 259 ? 12.182 13.459 -3.932 1.00 90.50 259 GLU A O 1
ATOM 2012 N N . LEU A 1 260 ? 10.185 14.514 -3.934 1.00 88.69 260 LEU A N 1
ATOM 2013 C CA . LEU A 1 260 ? 9.742 14.086 -5.270 1.00 88.69 260 LEU A CA 1
ATOM 2014 C C . LEU A 1 260 ? 9.353 15.241 -6.207 1.00 88.69 260 LEU A C 1
ATOM 2016 O O . LEU A 1 260 ? 9.210 15.020 -7.409 1.00 88.69 260 LEU A O 1
ATOM 2020 N N . GLY A 1 261 ? 9.231 16.466 -5.693 1.00 88.75 261 GLY A N 1
ATOM 2021 C CA . GLY A 1 261 ? 8.851 17.646 -6.462 1.00 88.75 261 GLY A CA 1
ATOM 2022 C C . GLY A 1 261 ? 7.337 17.855 -6.575 1.00 88.75 261 GLY A C 1
ATOM 2023 O O . GLY A 1 261 ? 6.529 16.930 -6.459 1.00 88.75 261 GLY A O 1
ATOM 2024 N N . LYS A 1 262 ? 6.957 19.107 -6.861 1.00 89.00 262 LYS A N 1
ATOM 2025 C CA . LYS A 1 262 ? 5.556 19.555 -6.970 1.00 89.00 262 LYS A CA 1
ATOM 2026 C C . LYS A 1 262 ? 4.713 18.736 -7.938 1.00 89.00 262 LYS A C 1
ATOM 2028 O O . LYS A 1 262 ? 3.554 18.493 -7.644 1.00 89.00 262 LYS A O 1
ATOM 2033 N N . GLU A 1 263 ? 5.285 18.266 -9.044 1.00 89.56 263 GLU A N 1
ATOM 2034 C CA . GLU A 1 263 ? 4.551 17.494 -10.056 1.00 89.56 263 GLU A CA 1
ATOM 2035 C C . GLU A 1 263 ? 3.903 16.221 -9.475 1.00 89.56 263 GLU A C 1
ATOM 2037 O O . GLU A 1 263 ? 2.787 15.876 -9.857 1.00 89.56 263 GLU A O 1
ATOM 2042 N N . VAL A 1 264 ? 4.551 15.548 -8.515 1.00 87.75 264 VAL A N 1
ATOM 2043 C CA . VAL A 1 264 ? 4.001 14.350 -7.848 1.00 87.75 264 VAL A CA 1
ATOM 2044 C C . VAL A 1 264 ? 2.980 14.725 -6.768 1.00 87.75 264 VAL A C 1
ATOM 2046 O O . VAL A 1 264 ? 1.952 14.065 -6.619 1.00 87.75 264 VAL A O 1
ATOM 2049 N N . GLU A 1 265 ? 3.228 15.805 -6.032 1.00 88.88 265 GLU A N 1
ATOM 2050 C CA . GLU A 1 265 ? 2.369 16.263 -4.933 1.00 88.88 265 GLU A CA 1
ATOM 2051 C C . GLU A 1 265 ? 1.058 16.903 -5.454 1.00 88.88 265 GLU A C 1
ATOM 2053 O O . GLU A 1 265 ? -0.023 16.652 -4.914 1.00 88.88 265 GLU A O 1
ATOM 2058 N N . GLU A 1 266 ? 1.117 17.615 -6.586 1.00 88.62 266 GLU A N 1
ATOM 2059 C CA . GLU A 1 266 ? -0.038 18.088 -7.362 1.00 88.62 266 GLU A CA 1
ATOM 2060 C C . GLU A 1 266 ? -0.788 16.937 -8.053 1.00 88.62 266 GLU A C 1
ATOM 2062 O O . GLU A 1 266 ? -2.021 16.946 -8.085 1.00 88.62 266 GLU A O 1
ATOM 2067 N N . HIS A 1 267 ? -0.087 15.910 -8.545 1.00 88.31 267 HIS A N 1
ATOM 2068 C CA . HIS A 1 267 ? -0.712 14.713 -9.119 1.00 88.31 267 HIS A CA 1
ATOM 2069 C C . HIS A 1 267 ? -1.535 13.933 -8.077 1.00 88.31 267 HIS A C 1
ATOM 2071 O O . HIS A 1 267 ? -2.696 13.619 -8.344 1.00 88.31 267 HIS A O 1
ATOM 2077 N N . LEU A 1 268 ? -1.012 13.730 -6.861 1.00 86.62 268 LEU A N 1
ATOM 2078 C CA . LEU A 1 268 ? -1.770 13.149 -5.740 1.00 86.62 268 LEU A CA 1
ATOM 2079 C C . LEU A 1 268 ? -3.006 13.998 -5.382 1.00 86.62 268 LEU A C 1
ATOM 2081 O O . LEU A 1 268 ? -4.102 13.462 -5.213 1.00 86.62 268 LEU A O 1
ATOM 2085 N N . LYS A 1 269 ? -2.879 15.332 -5.331 1.00 86.19 269 LYS A N 1
ATOM 2086 C CA . LYS A 1 269 ? -4.028 16.243 -5.132 1.00 86.19 269 LYS A CA 1
ATOM 2087 C C . LYS A 1 269 ? -5.082 16.109 -6.242 1.00 86.19 269 LYS A C 1
ATOM 2089 O O . LYS A 1 269 ? -6.282 16.182 -5.961 1.00 86.19 269 LYS A O 1
ATOM 2094 N N . ALA A 1 270 ? -4.657 15.907 -7.490 1.00 86.19 270 ALA A N 1
ATOM 2095 C CA . ALA A 1 270 ? -5.552 15.703 -8.625 1.00 86.19 270 ALA A CA 1
ATOM 2096 C C . ALA A 1 270 ? -6.271 14.342 -8.561 1.00 86.19 270 ALA A C 1
ATOM 2098 O O . ALA A 1 270 ? -7.482 14.306 -8.778 1.00 86.19 270 ALA A O 1
ATOM 2099 N N . ALA A 1 271 ? -5.577 13.257 -8.199 1.00 81.94 271 ALA A N 1
ATOM 2100 C CA . ALA A 1 271 ? -6.174 11.932 -8.002 1.00 81.94 271 ALA A CA 1
ATOM 2101 C C . ALA A 1 271 ? -7.276 11.962 -6.924 1.00 81.94 271 ALA A C 1
ATOM 2103 O O . ALA A 1 271 ? -8.430 11.650 -7.212 1.00 81.94 271 ALA A O 1
ATOM 2104 N N . ALA A 1 272 ? -6.977 12.504 -5.735 1.00 77.06 272 ALA A N 1
ATOM 2105 C CA . ALA A 1 272 ? -7.954 12.688 -4.650 1.00 77.06 272 ALA A CA 1
ATOM 2106 C C . ALA A 1 272 ? -9.180 13.538 -5.054 1.00 77.06 272 ALA A C 1
ATOM 2108 O O . ALA A 1 272 ? -10.275 13.397 -4.505 1.00 77.06 272 ALA A O 1
ATOM 2109 N N . SER A 1 273 ? -9.012 14.441 -6.024 1.00 74.94 273 SER A N 1
ATOM 2110 C CA . SER A 1 273 ? -10.102 15.271 -6.554 1.00 74.94 273 SER A CA 1
ATOM 2111 C C . SER A 1 273 ? -10.972 14.536 -7.584 1.00 74.94 273 SER A C 1
ATOM 2113 O O . SER A 1 273 ? -12.159 14.847 -7.699 1.00 74.94 273 SER A O 1
ATOM 2115 N N . LYS A 1 274 ? -10.404 13.565 -8.314 1.00 70.88 274 LYS A N 1
ATOM 2116 C CA . LYS A 1 274 ? -11.103 12.713 -9.294 1.00 70.88 274 LYS A CA 1
ATOM 2117 C C . LYS A 1 274 ? -11.854 11.567 -8.623 1.00 70.88 274 LYS A C 1
ATOM 2119 O O . LYS A 1 274 ? -13.023 11.350 -8.934 1.00 70.88 274 LYS A O 1
ATOM 2124 N N . ASP A 1 275 ? -11.239 10.902 -7.649 1.00 66.50 275 ASP A N 1
ATOM 2125 C CA . ASP A 1 275 ? -11.842 9.777 -6.922 1.00 66.50 275 ASP A CA 1
ATOM 2126 C C . ASP A 1 275 ? -13.157 10.152 -6.239 1.00 66.50 275 ASP A C 1
ATOM 2128 O O . ASP A 1 275 ? -14.116 9.381 -6.256 1.00 66.50 275 ASP A O 1
ATOM 2132 N N . LYS A 1 276 ? -13.242 11.369 -5.687 1.00 61.16 276 LYS A N 1
ATOM 2133 C CA . LYS A 1 276 ? -14.484 11.906 -5.113 1.00 61.16 276 LYS A CA 1
ATOM 2134 C C . LYS A 1 276 ? -15.639 12.004 -6.117 1.00 61.16 276 LYS A C 1
ATOM 2136 O O . LYS A 1 276 ? -16.781 12.041 -5.683 1.00 61.16 276 LYS A O 1
ATOM 2141 N N . GLN A 1 277 ? -15.355 12.037 -7.420 1.00 58.53 277 GLN A N 1
ATOM 2142 C CA . GLN A 1 277 ? -16.350 12.098 -8.499 1.00 58.53 277 GLN A CA 1
ATOM 2143 C C . GLN A 1 277 ? -16.616 10.719 -9.130 1.00 58.53 277 GLN A C 1
ATOM 2145 O O . GLN A 1 277 ? -17.679 10.508 -9.703 1.00 58.53 277 GLN A O 1
ATOM 2150 N N . GLN A 1 278 ? -15.676 9.769 -9.031 1.00 56.88 278 GLN A N 1
ATOM 2151 C CA . GLN A 1 278 ? -15.841 8.407 -9.567 1.00 56.88 278 GLN A CA 1
ATOM 2152 C C . GLN A 1 278 ? -16.395 7.403 -8.544 1.00 56.88 278 GLN A C 1
ATOM 2154 O O . GLN A 1 278 ? -17.051 6.439 -8.937 1.00 56.88 278 GLN A O 1
ATOM 2159 N N . ALA A 1 279 ? -16.194 7.628 -7.241 1.00 55.72 279 ALA A N 1
ATOM 2160 C CA . ALA A 1 279 ? -16.668 6.730 -6.182 1.00 55.72 279 ALA A CA 1
ATOM 2161 C C . ALA A 1 279 ? -18.202 6.560 -6.144 1.00 55.72 279 ALA A C 1
ATOM 2163 O O . ALA A 1 279 ? -18.684 5.552 -5.635 1.00 55.72 279 ALA A O 1
ATOM 2164 N N . GLU A 1 280 ? -18.964 7.502 -6.708 1.00 53.09 280 GLU A N 1
ATOM 2165 C CA . GLU A 1 280 ? -20.434 7.455 -6.791 1.00 53.09 280 GLU A CA 1
ATOM 2166 C C . GLU A 1 280 ? -20.964 6.466 -7.856 1.00 53.09 280 GLU A C 1
ATOM 2168 O O . GLU A 1 280 ? -22.171 6.252 -7.940 1.00 53.09 280 GLU A O 1
ATOM 2173 N N . GLY A 1 281 ? -20.085 5.856 -8.667 1.00 52.81 281 GLY A N 1
ATOM 2174 C CA . GLY A 1 281 ? -20.452 4.971 -9.785 1.00 52.81 281 GLY A CA 1
ATOM 2175 C C . GLY A 1 281 ? -19.851 3.559 -9.760 1.00 52.81 281 GLY A C 1
ATOM 2176 O O . GLY A 1 281 ? -19.878 2.891 -10.791 1.00 52.81 281 GLY A O 1
ATOM 2177 N N . SER A 1 282 ? -19.282 3.112 -8.634 1.00 65.19 282 SER A N 1
ATOM 2178 C CA . SER A 1 282 ? -18.680 1.772 -8.481 1.00 65.19 282 SER A CA 1
ATOM 2179 C C . SER A 1 282 ? -19.593 0.798 -7.724 1.00 65.19 282 SER A C 1
ATOM 2181 O O . SER A 1 282 ? -20.317 1.212 -6.818 1.00 65.19 282 SER A O 1
ATOM 2183 N N . ASP A 1 283 ? -19.489 -0.503 -8.009 1.00 64.50 283 ASP A N 1
ATOM 2184 C CA . ASP A 1 283 ? -20.132 -1.572 -7.222 1.00 64.50 283 ASP A CA 1
ATOM 2185 C C . ASP A 1 283 ? -19.637 -1.584 -5.754 1.00 64.50 283 ASP A C 1
ATOM 2187 O O . ASP A 1 283 ? -20.381 -1.929 -4.835 1.00 64.50 283 ASP A O 1
ATOM 2191 N N . ASP A 1 284 ? -18.407 -1.116 -5.506 1.00 68.25 284 ASP A N 1
ATOM 2192 C CA . ASP A 1 284 ? -17.824 -0.960 -4.164 1.00 68.25 284 ASP A CA 1
ATOM 2193 C C . ASP A 1 284 ? -18.285 0.317 -3.427 1.00 68.25 284 ASP A C 1
ATOM 2195 O O . ASP A 1 284 ? -17.949 0.511 -2.256 1.00 68.25 284 ASP A O 1
ATOM 2199 N N . SER A 1 285 ? -19.060 1.200 -4.073 1.00 69.19 285 SER A N 1
ATOM 2200 C CA . SER A 1 285 ? -19.457 2.519 -3.539 1.00 69.19 285 SER A CA 1
ATOM 2201 C C . SER A 1 285 ? -20.073 2.461 -2.136 1.00 69.19 285 SER A C 1
ATOM 2203 O O . SER A 1 285 ? -19.711 3.258 -1.269 1.00 69.19 285 SER A O 1
ATOM 2205 N N . ALA A 1 286 ? -20.947 1.485 -1.878 1.00 70.19 286 ALA A N 1
ATOM 2206 C CA . ALA A 1 286 ? -21.593 1.297 -0.580 1.00 70.19 286 ALA A CA 1
ATOM 2207 C C . ALA A 1 286 ? -20.602 0.901 0.531 1.00 70.19 286 ALA A C 1
ATOM 2209 O O . ALA A 1 286 ? -20.740 1.360 1.666 1.00 70.19 286 ALA A O 1
ATOM 2210 N N . LEU A 1 287 ? -19.582 0.092 0.219 1.00 70.50 287 LEU A N 1
ATOM 2211 C CA . LEU A 1 287 ? -18.519 -0.248 1.169 1.00 70.50 287 LEU A CA 1
ATOM 2212 C C . LEU A 1 287 ? -17.588 0.944 1.398 1.00 70.50 287 LEU A C 1
ATOM 2214 O O . LEU A 1 287 ? -17.277 1.254 2.544 1.00 70.50 287 LEU A O 1
ATOM 2218 N N . ILE A 1 288 ? -17.188 1.641 0.332 1.00 72.75 288 ILE A N 1
ATOM 2219 C CA . ILE A 1 288 ? -16.348 2.842 0.429 1.00 72.75 288 ILE A CA 1
ATOM 2220 C C . ILE A 1 288 ? -17.044 3.901 1.295 1.00 72.75 288 ILE A C 1
ATOM 2222 O O . ILE A 1 288 ? -16.410 4.475 2.176 1.00 72.75 288 ILE A O 1
ATOM 2226 N N . GLN A 1 289 ? -18.353 4.113 1.129 1.00 74.69 289 GLN A N 1
ATOM 2227 C CA . GLN A 1 289 ? -19.100 5.018 2.003 1.00 74.69 289 GLN A CA 1
ATOM 2228 C C . GLN A 1 289 ? -19.150 4.512 3.453 1.00 74.69 289 GLN A C 1
ATOM 2230 O O . GLN A 1 289 ? -18.901 5.292 4.366 1.00 74.69 289 GLN A O 1
ATOM 2235 N N . LYS A 1 290 ? -19.365 3.210 3.684 1.00 75.56 290 LYS A N 1
ATOM 2236 C CA . LYS A 1 290 ? -19.366 2.618 5.035 1.00 75.56 290 LYS A CA 1
ATOM 2237 C C . LYS A 1 290 ? -18.015 2.779 5.753 1.00 75.56 290 LYS A C 1
ATOM 2239 O O . LYS A 1 290 ? -17.995 3.033 6.954 1.00 75.56 290 LYS A O 1
ATOM 2244 N N . LEU A 1 291 ? -16.898 2.688 5.023 1.00 77.94 291 LEU A N 1
ATOM 2245 C CA . LEU A 1 291 ? -15.547 2.967 5.531 1.00 77.94 291 LEU A CA 1
ATOM 2246 C C . LEU A 1 291 ? -15.352 4.457 5.854 1.00 77.94 291 LEU A C 1
ATOM 2248 O O . LEU A 1 291 ? -14.811 4.794 6.906 1.00 77.94 291 LEU A O 1
ATOM 2252 N N . ARG A 1 292 ? -15.839 5.359 4.992 1.00 77.81 292 ARG A N 1
ATOM 2253 C CA . ARG A 1 292 ? -15.826 6.813 5.237 1.00 77.81 292 ARG A CA 1
ATOM 2254 C C . ARG A 1 292 ? -16.645 7.195 6.465 1.00 77.81 292 ARG A C 1
ATOM 2256 O O . ARG A 1 292 ? -16.195 8.024 7.253 1.00 77.81 292 ARG A O 1
ATOM 2263 N N . ASP A 1 293 ? -17.805 6.572 6.644 1.00 74.88 293 ASP A N 1
ATOM 2264 C CA . ASP A 1 293 ? -18.674 6.763 7.804 1.00 74.88 293 ASP A CA 1
ATOM 2265 C C . ASP A 1 293 ? -18.003 6.245 9.088 1.00 74.88 293 ASP A C 1
ATOM 2267 O O . ASP A 1 293 ? -18.043 6.925 10.112 1.00 74.88 293 ASP A O 1
ATOM 2271 N N . GLU A 1 294 ? -17.305 5.101 9.038 1.00 75.31 294 GLU A N 1
ATOM 2272 C CA . GLU A 1 294 ? -16.500 4.588 10.156 1.00 75.31 294 GLU A CA 1
ATOM 2273 C C . GLU A 1 294 ? -15.386 5.579 10.546 1.00 75.31 294 GLU A C 1
ATOM 2275 O O . GLU A 1 294 ? -15.313 5.993 11.708 1.00 75.31 294 GLU A O 1
ATOM 2280 N N . LEU A 1 295 ? -14.586 6.038 9.574 1.00 77.31 295 LEU A N 1
ATOM 2281 C CA . LEU A 1 295 ? -13.518 7.032 9.762 1.00 77.31 295 LEU A CA 1
ATOM 2282 C C . LEU A 1 295 ? -14.043 8.390 10.261 1.00 77.31 295 LEU A C 1
ATOM 2284 O O . LEU A 1 295 ? -13.382 9.069 11.049 1.00 77.31 295 LEU A O 1
ATOM 2288 N N . ALA A 1 296 ? -15.239 8.793 9.830 1.00 71.00 296 ALA A N 1
A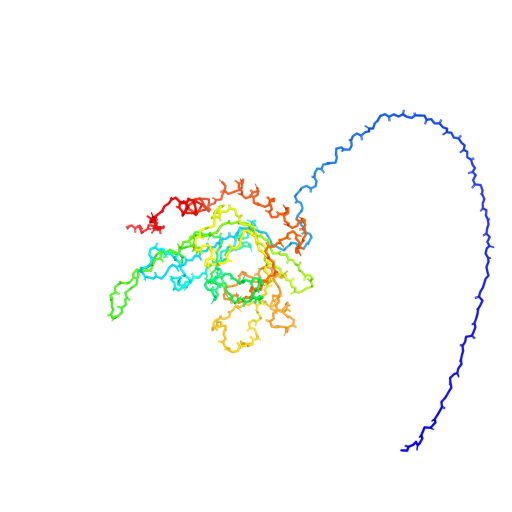TOM 2289 C CA . ALA A 1 296 ? -15.928 9.973 10.342 1.00 71.00 296 ALA A CA 1
ATOM 2290 C C . ALA A 1 296 ? -16.494 9.752 11.758 1.00 71.00 296 ALA A C 1
ATOM 2292 O O . ALA A 1 296 ? -16.621 10.716 12.515 1.00 71.00 296 ALA A O 1
ATOM 2293 N N . SER A 1 297 ? -16.792 8.507 12.142 1.00 64.12 297 SER A N 1
ATOM 2294 C CA . SER A 1 297 ? -17.289 8.148 13.473 1.00 64.12 297 SER A CA 1
ATOM 2295 C C . SER A 1 297 ? -16.186 8.038 14.535 1.00 64.12 297 SER A C 1
ATOM 2297 O O . SER A 1 297 ? -16.434 8.421 15.678 1.00 64.12 297 SER A O 1
ATOM 2299 N N . GLU A 1 298 ? -14.952 7.642 14.178 1.00 56.66 298 GLU A N 1
ATOM 2300 C CA . GLU A 1 298 ? -13.799 7.631 15.113 1.00 56.66 298 GLU A CA 1
ATOM 2301 C C . GLU A 1 298 ? -13.494 9.050 15.652 1.00 56.66 298 GLU A C 1
ATOM 2303 O O . GLU A 1 298 ? -12.976 9.224 16.754 1.00 56.66 298 GLU A O 1
ATOM 2308 N N . LYS A 1 299 ? -13.909 10.087 14.911 1.00 46.38 299 LYS A N 1
ATOM 2309 C CA . LYS A 1 299 ? -13.861 11.505 15.303 1.00 46.38 299 LYS A CA 1
ATOM 2310 C C . LYS A 1 299 ? -14.938 11.915 16.324 1.00 46.38 299 LYS A C 1
ATOM 2312 O O . LYS A 1 299 ? -14.811 12.975 16.933 1.00 46.38 299 LYS A O 1
ATOM 2317 N N . ALA A 1 300 ? -16.021 11.148 16.470 1.00 35.41 300 ALA A N 1
ATOM 2318 C CA . ALA A 1 300 ? -17.231 11.591 17.163 1.00 35.41 300 ALA A CA 1
ATOM 2319 C C . ALA A 1 300 ? -17.188 11.347 18.679 1.00 35.41 300 ALA A C 1
ATOM 2321 O O . ALA A 1 300 ? -17.290 12.307 19.444 1.00 35.41 300 ALA A O 1
ATOM 2322 N N . GLN A 1 301 ? -17.063 10.086 19.119 1.00 35.56 301 GLN A N 1
ATOM 2323 C CA . GLN A 1 301 ? -16.913 9.712 20.532 1.00 35.56 301 GLN A CA 1
ATOM 2324 C C . GLN A 1 301 ? -16.652 8.206 20.732 1.00 35.56 301 GLN A C 1
ATOM 2326 O O . GLN A 1 301 ? -16.743 7.404 19.809 1.00 35.56 301 GLN A O 1
ATOM 2331 N N . VAL A 1 302 ? -16.355 7.867 21.991 1.00 39.47 302 VAL A N 1
ATOM 2332 C CA . VAL A 1 302 ? -16.575 6.583 22.688 1.00 39.47 302 VAL A CA 1
ATOM 2333 C C . VAL A 1 302 ? -17.415 5.531 21.933 1.00 39.47 302 VAL A C 1
ATOM 2335 O O . VAL A 1 302 ? -18.588 5.757 21.659 1.00 39.47 302 VAL A O 1
ATOM 2338 N N . SER A 1 303 ? -16.833 4.335 21.761 1.00 35.47 303 SER A N 1
ATOM 2339 C CA . SER A 1 303 ? -17.492 3.048 21.447 1.00 35.47 303 SER A CA 1
ATOM 2340 C C . SER A 1 303 ? -18.562 3.096 20.339 1.00 35.47 303 SER A C 1
ATOM 2342 O O . SER A 1 303 ? -19.760 2.926 20.576 1.00 35.47 303 SER A O 1
ATOM 2344 N N . THR A 1 304 ? -18.122 3.267 19.089 1.00 36.53 304 THR A N 1
ATOM 2345 C CA . THR A 1 304 ? -18.938 2.922 17.918 1.00 36.53 304 THR A CA 1
ATOM 2346 C C . THR A 1 304 ? -18.822 1.422 17.630 1.00 36.53 304 THR A C 1
ATOM 2348 O O . THR A 1 304 ? -17.728 0.855 17.577 1.00 36.53 304 THR A O 1
ATOM 2351 N N . LYS A 1 305 ? -19.968 0.741 17.483 1.00 38.16 305 LYS A N 1
ATOM 2352 C CA . LYS A 1 305 ? -19.992 -0.691 17.149 1.00 38.16 305 LYS A CA 1
ATOM 2353 C C . LYS A 1 305 ? -19.458 -0.906 15.727 1.00 38.16 305 LYS A C 1
ATOM 2355 O O . LYS A 1 305 ? -19.898 -0.197 14.823 1.00 38.16 305 LYS A O 1
ATOM 2360 N N . PRO A 1 306 ? -18.557 -1.877 15.511 1.00 41.44 306 PRO A N 1
ATOM 2361 C CA . PRO A 1 306 ? -17.951 -2.099 14.206 1.00 41.44 306 PRO A CA 1
ATOM 2362 C C . PRO A 1 306 ? -18.878 -2.862 13.248 1.00 41.44 306 PRO A C 1
ATOM 2364 O O . PRO A 1 306 ? -19.963 -3.311 13.620 1.00 41.44 306 PRO A O 1
ATOM 2367 N N . LEU A 1 307 ? -18.425 -3.028 12.003 1.00 37.31 307 LEU A N 1
ATOM 2368 C CA . LEU A 1 307 ? -19.165 -3.689 10.930 1.00 37.31 307 LEU A CA 1
ATOM 2369 C C . LEU A 1 307 ? -19.518 -5.147 11.268 1.00 37.31 307 LEU A C 1
ATOM 2371 O O . LEU A 1 307 ? -18.688 -6.049 11.155 1.00 37.31 307 LEU A O 1
ATOM 2375 N N . GLU A 1 308 ? -20.796 -5.392 11.548 1.00 39.88 308 GLU A N 1
ATOM 2376 C CA . GLU A 1 308 ? -21.405 -6.696 11.300 1.00 39.88 308 GLU A CA 1
ATOM 2377 C C . GLU A 1 308 ? -21.703 -6.818 9.794 1.00 39.88 308 GLU A C 1
ATOM 2379 O O . GLU A 1 308 ? -22.376 -5.972 9.191 1.00 39.88 308 GLU A O 1
ATOM 2384 N N . THR A 1 309 ? -21.151 -7.857 9.167 1.00 39.12 309 THR A N 1
ATOM 2385 C CA . THR A 1 309 ? -21.605 -8.392 7.880 1.00 39.12 309 THR A CA 1
ATOM 2386 C C . THR A 1 309 ? -22.609 -9.502 8.183 1.00 39.12 309 THR A C 1
ATOM 2388 O O . THR A 1 309 ? -22.327 -10.416 8.958 1.00 39.12 309 THR A O 1
ATOM 2391 N N . GLY A 1 310 ? -23.825 -9.378 7.649 1.00 35.19 310 GLY A N 1
ATOM 2392 C CA . GLY A 1 310 ? -24.940 -10.228 8.058 1.00 35.19 310 GLY A CA 1
ATOM 2393 C C . GLY A 1 310 ? -24.760 -11.685 7.636 1.00 35.19 310 GLY A C 1
ATOM 2394 O O . GLY A 1 310 ? -24.518 -11.967 6.464 1.00 35.19 310 GLY A O 1
ATOM 2395 N N . LYS A 1 311 ? -24.971 -12.616 8.574 1.00 30.45 311 LYS A N 1
ATOM 2396 C CA . LYS A 1 311 ? -25.399 -13.971 8.209 1.00 30.45 311 LYS A CA 1
ATOM 2397 C C . LYS A 1 311 ? -26.828 -13.876 7.675 1.00 30.45 311 LYS A C 1
ATOM 2399 O O . LYS A 1 311 ? -27.683 -13.290 8.335 1.00 30.45 311 LYS A O 1
ATOM 2404 N N . VAL A 1 312 ? -27.063 -14.440 6.496 1.00 37.28 312 VAL A N 1
ATOM 2405 C CA . VAL A 1 312 ? -28.416 -14.750 6.014 1.00 37.28 312 VAL A CA 1
ATOM 2406 C C . VAL A 1 312 ? -28.855 -16.058 6.683 1.00 37.28 312 VAL A C 1
ATOM 2408 O O . VAL A 1 312 ? -28.008 -16.926 6.913 1.00 37.28 312 VAL A O 1
ATOM 2411 N N . GLU A 1 313 ? -30.138 -16.157 7.039 1.00 34.09 313 GLU A N 1
ATOM 2412 C CA . GLU A 1 313 ? -30.769 -17.369 7.599 1.00 34.09 313 GLU A CA 1
ATOM 2413 C C . GLU A 1 313 ? -30.954 -18.483 6.551 1.00 34.09 313 GLU A C 1
ATOM 2415 O O . GLU A 1 313 ? -31.240 -18.150 5.376 1.00 34.09 313 GLU A O 1
#

Foldseek 3Di:
DDDDDDDDDDDDDDDDDDDDDYDDDDDDDDDDDDDDDDPPPPDPPDDADPQFDWKFKKWKKWFFPFPDLDDLAQVGTDWIWMWGDTPDQCVQVWIFIKTWPGLADDDVVVQDKTKIFGADTDSAVVVVQVVQDKDWDADPPPGITIGHGMATQWMAMWTWGDDPDFKTWIKTATPFDPDHDSSNVNNVPARIFIWTKKWFQPPDDDDVNPADPDAWDDDPVVNCQCVPPGITHPSPVCCSVTGRRMMMTGGDDRDCCVPPNPSNVVVRVVSRVVCVVCLVPDPCNVVVVVNVVSRVVSVPDPRDRDDDDDDDD